Protein AF-A0A0P4US30-F1 (afdb_monomer_lite)

Foldseek 3Di:
DVVVVVVVVVVPDPPPDQKDWDDDPQWIWMWGDAAPPDIDIDTDGPPDDDPVNVVVVVVVRVVCVVVVPQDPVNVVVVVPPQFDFQQLLQVLVQLVLVVLCVPDPLVVLLVLLVVLQDPDPVSVQWHQDSNNGIDGHDDPVSRRDGDDPVVQVSSLSSLVSSQVVSCVVDPCSVVCCVPPRGDPVSCVRRHD

Structure (mmCIF, N/CA/C/O backbone):
data_AF-A0A0P4US30-F1
#
_entry.id   AF-A0A0P4US30-F1
#
loop_
_atom_site.group_PDB
_atom_site.id
_atom_site.type_symbol
_atom_site.label_atom_id
_atom_site.label_alt_id
_atom_site.label_comp_id
_atom_site.label_asym_id
_atom_site.label_entity_id
_atom_site.label_seq_id
_atom_site.pdbx_PDB_ins_code
_atom_site.Cartn_x
_atom_site.Cartn_y
_atom_site.Cartn_z
_atom_site.occupancy
_atom_site.B_iso_or_equiv
_atom_site.auth_seq_id
_atom_site.auth_comp_id
_atom_site.auth_asym_id
_atom_site.auth_atom_id
_atom_site.pdbx_PDB_model_num
ATOM 1 N N . MET A 1 1 ? -18.505 17.247 25.362 1.00 46.69 1 MET A N 1
ATOM 2 C CA . MET A 1 1 ? -19.986 17.208 25.324 1.00 46.69 1 MET A CA 1
ATOM 3 C C . MET A 1 1 ? -20.530 16.141 24.370 1.00 46.69 1 MET A C 1
ATOM 5 O O . MET A 1 1 ? -21.466 15.464 24.764 1.00 46.69 1 MET A O 1
ATOM 9 N N . LEU A 1 2 ? -19.948 15.916 23.179 1.00 49.16 2 LEU A N 1
ATOM 10 C CA . LEU A 1 2 ? -20.418 14.868 22.247 1.00 49.16 2 LEU A CA 1
ATOM 11 C C . LEU A 1 2 ? -20.328 13.434 22.814 1.00 49.16 2 LEU A C 1
ATOM 13 O O . LEU A 1 2 ? -21.225 12.625 22.613 1.00 49.16 2 LEU A O 1
ATOM 17 N N . THR A 1 3 ? -19.261 13.133 23.558 1.00 50.00 3 THR A N 1
ATOM 18 C CA . THR A 1 3 ? -18.989 11.802 24.125 1.00 50.00 3 THR A CA 1
ATOM 19 C C . THR A 1 3 ? -20.027 11.349 25.152 1.00 50.00 3 THR A C 1
ATOM 21 O O . THR A 1 3 ? -20.431 10.194 25.120 1.00 50.00 3 THR A O 1
ATOM 24 N N . GLN A 1 4 ? -20.515 12.246 26.017 1.00 55.38 4 GLN A N 1
ATOM 25 C CA . GLN A 1 4 ? -21.575 11.914 26.981 1.00 55.38 4 GLN A CA 1
ATOM 26 C C . GLN A 1 4 ? -22.922 11.654 26.296 1.00 55.38 4 GLN A C 1
ATOM 28 O O . GLN A 1 4 ? -23.604 10.704 26.660 1.00 55.38 4 GLN A O 1
ATOM 33 N N . GLY A 1 5 ? -23.274 12.440 25.273 1.00 56.53 5 GLY A N 1
ATOM 34 C CA . GLY A 1 5 ? -24.507 12.220 24.511 1.00 56.53 5 GLY A CA 1
ATOM 35 C C . GLY A 1 5 ? -24.501 10.886 23.761 1.00 56.53 5 GLY A C 1
ATOM 36 O O . GLY A 1 5 ? -25.492 10.167 23.773 1.00 56.53 5 GLY A O 1
ATOM 37 N N . ILE A 1 6 ? -23.363 10.513 23.169 1.00 58.75 6 ILE A N 1
ATOM 38 C CA . ILE A 1 6 ? -23.193 9.224 22.486 1.00 58.75 6 ILE A CA 1
ATOM 39 C C . ILE A 1 6 ? -23.266 8.051 23.470 1.00 58.75 6 ILE A C 1
ATOM 41 O O . ILE A 1 6 ? -23.936 7.066 23.175 1.00 58.75 6 ILE A O 1
ATOM 45 N N . LEU A 1 7 ? -22.612 8.149 24.632 1.00 58.81 7 LEU A N 1
ATOM 46 C CA . LEU A 1 7 ? -22.668 7.101 25.657 1.00 58.81 7 LEU A CA 1
ATOM 47 C C . LEU A 1 7 ? -24.096 6.895 26.173 1.00 58.81 7 LEU A C 1
ATOM 49 O O . LEU A 1 7 ? -24.546 5.761 26.276 1.00 58.81 7 LEU A O 1
ATOM 53 N N . GLN A 1 8 ? -24.840 7.980 26.387 1.00 61.31 8 GLN A N 1
ATOM 54 C CA . GLN A 1 8 ? -26.236 7.910 26.810 1.00 61.31 8 GLN A CA 1
ATOM 55 C C . GLN A 1 8 ? -27.141 7.294 25.730 1.00 61.31 8 GLN A C 1
ATOM 57 O O . GLN A 1 8 ? -28.055 6.533 26.043 1.00 61.31 8 GLN A O 1
ATOM 62 N N . VAL A 1 9 ? -26.875 7.570 24.446 1.00 62.59 9 VAL A N 1
ATOM 63 C CA . VAL A 1 9 ? -27.560 6.894 23.333 1.00 62.59 9 VAL A CA 1
ATOM 64 C C . VAL A 1 9 ? -27.231 5.405 23.339 1.00 62.59 9 VAL A C 1
ATOM 66 O O . VAL A 1 9 ? -28.151 4.605 23.279 1.00 62.59 9 VAL A O 1
ATOM 69 N N . VAL A 1 10 ? -25.958 5.028 23.489 1.00 61.38 10 VAL A N 1
ATOM 70 C CA . VAL A 1 10 ? -25.500 3.630 23.553 1.00 61.38 10 VAL A CA 1
ATOM 71 C C . VAL A 1 10 ? -26.148 2.854 24.707 1.00 61.38 10 VAL A C 1
ATOM 73 O O . VAL A 1 10 ? -26.594 1.725 24.504 1.00 61.38 10 VAL A O 1
ATOM 76 N N . GLU A 1 11 ? -26.248 3.462 25.890 1.00 63.25 11 GLU A N 1
ATOM 77 C CA . GLU A 1 11 ? -26.892 2.877 27.076 1.00 63.25 11 GLU A CA 1
ATOM 78 C C . GLU A 1 11 ? -28.408 2.702 26.915 1.00 63.25 11 GLU A C 1
ATOM 80 O O . GLU A 1 11 ? -29.004 1.850 27.572 1.00 63.25 11 GLU A O 1
ATOM 85 N N . THR A 1 12 ? -29.034 3.484 26.032 1.00 66.88 12 THR A N 1
ATOM 86 C CA . THR A 1 12 ? -30.485 3.465 25.799 1.00 66.88 12 THR A CA 1
ATOM 87 C C . THR A 1 12 ? -30.899 2.698 24.545 1.00 66.88 12 THR A C 1
ATOM 89 O O . THR A 1 12 ? -32.099 2.574 24.306 1.00 66.88 12 THR A O 1
ATOM 92 N N . ILE A 1 13 ? -29.957 2.143 23.764 1.00 65.06 13 ILE A N 1
ATOM 93 C CA . ILE A 1 13 ? -30.274 1.322 22.582 1.00 65.06 13 ILE A CA 1
ATOM 94 C C . ILE A 1 13 ? -30.958 0.029 23.036 1.00 65.06 13 ILE A C 1
ATOM 96 O O . ILE A 1 13 ? -30.293 -0.806 23.665 1.00 65.06 13 ILE A O 1
ATOM 100 N N . PRO A 1 14 ? -32.234 -0.196 22.670 1.00 65.19 14 PRO A N 1
ATOM 101 C CA . PRO A 1 14 ? -32.915 -1.444 22.985 1.00 65.19 14 PRO A CA 1
ATOM 102 C C . PRO A 1 14 ? -32.189 -2.631 22.344 1.00 65.19 14 PRO A C 1
ATOM 104 O O . PRO A 1 14 ? -31.630 -2.522 21.249 1.00 65.19 14 PRO A O 1
ATOM 107 N N . SER A 1 15 ? -32.175 -3.774 23.028 1.00 64.12 15 SER A N 1
ATOM 108 C CA . SER A 1 15 ? -31.429 -4.965 22.598 1.00 64.12 15 SER A CA 1
ATOM 109 C C . SER A 1 15 ? -31.858 -5.517 21.236 1.00 64.12 15 SER A C 1
ATOM 111 O O . SER A 1 15 ? -31.090 -6.251 20.623 1.00 64.12 15 SER A O 1
ATOM 113 N N . GLU A 1 16 ? -33.053 -5.164 20.761 1.00 64.44 16 GLU A N 1
ATOM 114 C CA . GLU A 1 16 ? -33.570 -5.543 19.444 1.00 64.44 16 GLU A CA 1
ATOM 115 C C . GLU A 1 16 ? -32.939 -4.802 18.248 1.00 64.44 16 GLU A C 1
ATOM 117 O O . GLU A 1 16 ? -33.146 -5.224 17.112 1.00 64.44 16 GLU A O 1
ATOM 122 N N . TYR A 1 17 ? -32.164 -3.728 18.456 1.00 63.84 17 TYR A N 1
ATOM 123 C CA . TYR A 1 17 ? -31.574 -2.961 17.350 1.00 63.84 17 TYR A CA 1
ATOM 124 C C . TYR A 1 17 ? -30.120 -3.358 17.069 1.00 63.84 17 TYR A C 1
ATOM 126 O O . TYR A 1 17 ? -29.214 -3.133 17.877 1.00 63.84 17 TYR A O 1
ATOM 134 N N . GLU A 1 18 ? -29.883 -3.882 15.864 1.00 65.25 18 GLU A N 1
ATOM 135 C CA . GLU A 1 18 ? -28.542 -4.194 15.345 1.00 65.25 18 GLU A CA 1
ATOM 136 C C . GLU A 1 18 ? -27.818 -2.966 14.780 1.00 65.25 18 GLU A C 1
ATOM 138 O O . GLU A 1 18 ? -26.591 -2.943 14.654 1.00 65.25 18 GLU A O 1
ATOM 143 N N . THR A 1 19 ? -28.559 -1.935 14.376 1.00 66.12 19 THR A N 1
ATOM 144 C CA . THR A 1 19 ? -28.003 -0.710 13.795 1.00 66.12 19 THR A CA 1
ATOM 145 C C . THR A 1 19 ? -28.864 0.486 14.181 1.00 66.12 19 THR A C 1
ATOM 147 O O . THR A 1 19 ? -30.088 0.424 14.090 1.00 66.12 19 THR A O 1
ATOM 150 N N . LEU A 1 20 ? -28.220 1.571 14.613 1.00 70.50 20 LEU A N 1
ATOM 151 C CA . LEU A 1 20 ? -28.860 2.845 14.920 1.00 70.50 20 LEU A CA 1
ATOM 152 C C . LEU A 1 20 ? -28.184 3.945 14.106 1.00 70.50 20 LEU A C 1
ATOM 154 O O . LEU A 1 20 ? -26.967 4.099 14.153 1.00 70.50 20 LEU A O 1
ATOM 158 N N . GLU A 1 21 ? -28.975 4.729 13.390 1.00 70.88 21 GLU A N 1
ATOM 159 C CA . GLU A 1 21 ? -28.489 5.831 12.572 1.00 70.88 21 GLU A CA 1
ATOM 160 C C . GLU A 1 21 ? -29.053 7.155 13.077 1.00 70.88 21 GLU A C 1
ATOM 162 O O . GLU A 1 21 ? -30.247 7.277 13.349 1.00 70.88 21 GLU A O 1
ATOM 167 N N . PHE A 1 22 ? -28.192 8.161 13.194 1.00 72.62 22 PHE A N 1
ATOM 168 C CA . PHE A 1 22 ? -28.588 9.507 13.578 1.00 72.62 22 PHE A CA 1
ATOM 169 C C . PHE A 1 22 ? -27.690 10.547 12.918 1.00 72.62 22 PHE A C 1
ATOM 171 O O . PHE A 1 22 ? -26.490 10.356 12.737 1.00 72.62 22 PHE A O 1
ATOM 178 N N . ARG A 1 23 ? -28.275 11.687 12.558 1.00 63.03 23 ARG A N 1
ATOM 179 C CA . ARG A 1 23 ? -27.572 12.777 11.880 1.00 63.03 23 ARG A CA 1
ATOM 180 C C . ARG A 1 23 ? -27.311 13.917 12.860 1.00 63.03 23 ARG A C 1
ATOM 182 O O . ARG A 1 23 ? -28.248 14.455 13.443 1.00 63.03 23 ARG A O 1
ATOM 189 N N . PHE A 1 24 ? -26.049 14.313 13.003 1.00 65.25 24 PHE A N 1
ATOM 190 C CA . PHE A 1 24 ? -25.641 15.515 13.727 1.00 65.25 24 PHE A CA 1
ATOM 191 C C . PHE A 1 24 ? -24.982 16.492 12.758 1.00 65.25 24 PHE A C 1
ATOM 193 O O . PHE A 1 24 ? -23.837 16.308 12.347 1.00 65.25 24 PHE A O 1
ATOM 200 N N . SER A 1 25 ? -25.689 17.578 12.432 1.00 68.94 25 SER A N 1
ATOM 201 C CA . SER A 1 25 ? -25.223 18.573 11.457 1.00 68.94 25 SER A CA 1
ATOM 202 C C . SER A 1 25 ? -24.893 17.905 10.107 1.00 68.94 25 SER A C 1
ATOM 204 O O . SER A 1 25 ? -25.747 17.205 9.565 1.00 68.94 25 SER A O 1
ATOM 206 N N . LYS A 1 26 ? -23.679 18.099 9.575 1.00 60.50 26 LYS A N 1
ATOM 207 C CA . LYS A 1 26 ? -23.177 17.480 8.334 1.00 60.50 26 LYS A CA 1
ATOM 208 C C . LYS A 1 26 ? -22.722 16.024 8.489 1.00 60.50 26 LYS A C 1
ATOM 210 O O . LYS A 1 26 ? -22.415 15.387 7.492 1.00 60.50 26 LYS A O 1
ATOM 215 N N . ASN A 1 27 ? -22.676 15.504 9.717 1.00 57.16 27 ASN A N 1
ATOM 216 C CA . ASN A 1 27 ? -22.175 14.163 9.980 1.00 57.16 27 ASN A CA 1
ATOM 217 C C . ASN A 1 27 ? -23.332 13.185 10.193 1.00 57.16 27 ASN A C 1
ATOM 219 O O . ASN A 1 27 ? -24.236 13.427 10.999 1.00 57.16 27 ASN A O 1
ATOM 223 N N . GLN A 1 28 ? -23.280 12.047 9.513 1.00 66.06 28 GLN A N 1
ATOM 224 C CA . GLN A 1 28 ? -24.176 10.920 9.739 1.00 66.06 28 GLN A CA 1
ATOM 225 C C . GLN A 1 28 ? -23.444 9.921 10.632 1.00 66.06 28 GLN A C 1
ATOM 227 O O . GLN A 1 28 ? -22.405 9.384 10.270 1.00 66.06 28 GLN A O 1
ATOM 232 N N . ILE A 1 29 ? -23.953 9.689 11.832 1.00 69.25 29 ILE A N 1
ATOM 233 C CA . ILE A 1 29 ? -23.371 8.739 12.771 1.00 69.25 29 ILE A CA 1
ATOM 234 C C . ILE A 1 29 ? -24.183 7.453 12.690 1.00 69.25 29 ILE A C 1
ATOM 236 O O . ILE A 1 29 ? -25.409 7.472 12.797 1.00 69.25 29 ILE A O 1
ATOM 240 N N . VAL A 1 30 ? -23.495 6.334 12.492 1.00 70.81 30 VAL A N 1
ATOM 241 C CA . VAL A 1 30 ? -24.105 5.007 12.510 1.00 70.81 30 VAL A CA 1
ATOM 242 C C . VAL A 1 30 ? -23.428 4.161 13.570 1.00 70.81 30 VAL A C 1
ATOM 244 O O . VAL A 1 30 ? -22.216 3.959 13.557 1.00 70.81 30 VAL A O 1
ATOM 247 N N . LEU A 1 31 ? -24.230 3.682 14.509 1.00 72.31 31 LEU A N 1
ATOM 248 C CA . LEU A 1 31 ? -23.846 2.690 15.495 1.00 72.31 31 LEU A CA 1
ATOM 249 C C . LEU A 1 31 ? -24.231 1.326 14.950 1.00 72.31 31 LEU A C 1
ATOM 251 O O . LEU A 1 31 ? -25.402 1.071 14.679 1.00 72.31 31 LEU A O 1
ATOM 255 N N . HIS A 1 32 ? -23.257 0.438 14.835 1.00 70.50 32 HIS A N 1
ATOM 256 C CA . HIS A 1 32 ? -23.508 -0.967 14.563 1.00 70.50 32 HIS A CA 1
ATOM 257 C C . HIS A 1 32 ? -23.211 -1.756 15.829 1.00 70.50 32 HIS A C 1
ATOM 259 O O . HIS A 1 32 ? -22.100 -1.701 16.364 1.00 70.50 32 HIS A O 1
ATOM 265 N N . ARG A 1 33 ? -24.210 -2.490 16.314 1.00 69.25 33 ARG A N 1
ATOM 266 C CA . ARG A 1 33 ? -24.019 -3.455 17.390 1.00 69.25 33 ARG A CA 1
ATOM 267 C C . ARG A 1 33 ? -23.458 -4.728 16.762 1.00 69.25 33 ARG A C 1
ATOM 269 O O . ARG A 1 33 ? -24.056 -5.296 15.854 1.00 69.25 33 ARG A O 1
ATOM 276 N N . PHE A 1 34 ? -22.287 -5.134 17.222 1.00 67.25 34 PHE A N 1
ATOM 277 C CA . PHE A 1 34 ? -21.693 -6.432 16.925 1.00 67.25 34 PHE A CA 1
ATOM 278 C C . PHE A 1 34 ? -22.017 -7.378 18.094 1.00 67.25 34 PHE A C 1
ATOM 280 O O . PHE A 1 34 ? -22.692 -6.975 19.045 1.00 67.25 34 PHE A O 1
ATOM 287 N N . ALA A 1 35 ? -21.601 -8.647 18.021 1.00 60.75 35 ALA A N 1
ATOM 288 C CA . ALA A 1 35 ? -21.886 -9.660 19.046 1.00 60.75 35 ALA A CA 1
ATOM 289 C C . ALA A 1 35 ? -21.702 -9.130 20.488 1.00 60.75 35 ALA A C 1
ATOM 291 O O . ALA A 1 35 ? -20.857 -8.268 20.706 1.00 60.75 35 ALA A O 1
ATOM 292 N N . LYS A 1 36 ? -22.503 -9.670 21.430 1.00 60.75 36 LYS A N 1
ATOM 293 C CA . LYS A 1 36 ? -22.903 -9.228 22.801 1.00 60.75 36 LYS A CA 1
ATOM 294 C C . LYS A 1 36 ? -22.161 -8.091 23.549 1.00 60.75 36 LYS A C 1
ATOM 296 O O . LYS A 1 36 ? -22.798 -7.491 24.408 1.00 60.75 36 LYS A O 1
ATOM 301 N N . ASN A 1 37 ? -20.914 -7.742 23.237 1.00 64.69 37 ASN A N 1
ATOM 302 C CA . ASN A 1 37 ? -20.096 -6.755 23.945 1.00 64.69 37 ASN A CA 1
ATOM 303 C C . ASN A 1 37 ? -19.5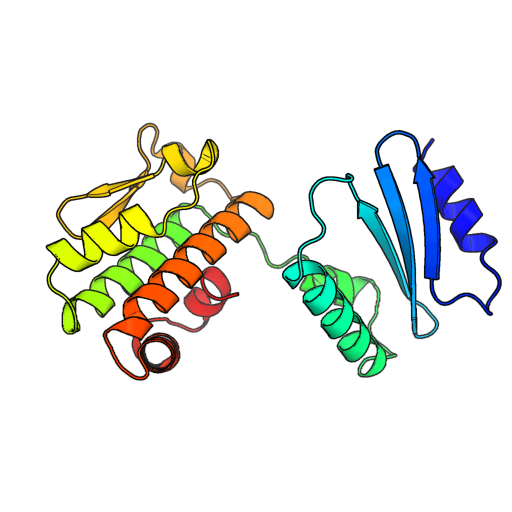09 -5.624 23.070 1.00 64.69 37 ASN A C 1
ATOM 305 O O . ASN A 1 37 ? -18.837 -4.752 23.616 1.00 64.69 37 ASN A O 1
ATOM 309 N N . PHE A 1 38 ? -19.733 -5.602 21.749 1.00 66.50 38 PHE A N 1
ATOM 310 C CA . PHE A 1 38 ? -19.127 -4.593 20.868 1.00 66.50 38 PHE A CA 1
ATOM 311 C C . PHE A 1 38 ? -20.158 -3.690 20.202 1.00 66.50 38 PHE A C 1
ATOM 313 O O . PHE A 1 38 ? -21.122 -4.146 19.592 1.00 66.50 38 PHE A O 1
ATOM 320 N N . ILE A 1 39 ? -19.915 -2.385 20.270 1.00 68.44 39 ILE A N 1
ATOM 321 C CA . ILE A 1 39 ? -20.627 -1.386 19.476 1.00 68.44 39 ILE A CA 1
ATOM 322 C C . ILE A 1 39 ? -19.566 -0.603 18.720 1.00 68.44 39 ILE A C 1
ATOM 324 O O . ILE A 1 39 ? -18.703 0.027 19.330 1.00 68.44 39 ILE A O 1
ATOM 328 N N . VAL A 1 40 ? -19.616 -0.660 17.391 1.00 70.00 40 VAL A N 1
ATOM 329 C CA . VAL A 1 40 ? -18.748 0.158 16.545 1.00 70.00 40 VAL A CA 1
ATOM 330 C C . VAL A 1 40 ? -19.510 1.415 16.189 1.00 70.00 40 VAL A C 1
ATOM 332 O O . VAL A 1 40 ? -20.622 1.369 15.656 1.00 70.00 40 VAL A O 1
ATOM 335 N N . LEU A 1 41 ? -18.884 2.541 16.498 1.00 70.31 41 LEU A N 1
ATOM 336 C CA . LEU A 1 41 ? -19.379 3.854 16.154 1.00 70.31 41 LEU A CA 1
ATOM 337 C C . LEU A 1 41 ? -18.678 4.341 14.897 1.00 70.31 41 LEU A C 1
ATOM 339 O O . LEU A 1 41 ? -17.456 4.448 14.854 1.00 70.31 41 LEU A O 1
ATOM 343 N N . ILE A 1 42 ? -19.478 4.670 13.894 1.00 68.38 42 ILE A N 1
ATOM 344 C CA . ILE A 1 42 ? -19.013 5.178 12.613 1.00 68.38 42 ILE A CA 1
ATOM 345 C C . ILE A 1 42 ? -19.500 6.609 12.485 1.00 68.38 42 ILE A C 1
ATOM 347 O O . ILE A 1 42 ? -20.704 6.846 12.427 1.00 68.38 42 ILE A O 1
ATOM 351 N N . ILE A 1 43 ? -18.575 7.564 12.430 1.00 65.38 43 ILE A N 1
ATOM 352 C CA . ILE A 1 43 ? -18.889 8.960 12.111 1.00 65.38 43 ILE A CA 1
ATOM 353 C C . ILE A 1 43 ? -18.605 9.154 10.628 1.00 65.38 43 ILE A C 1
ATOM 355 O O . ILE A 1 43 ? -17.461 9.041 10.197 1.00 65.38 43 ILE A O 1
ATOM 359 N N . LYS A 1 44 ? -19.654 9.419 9.856 1.00 69.69 44 LYS A N 1
ATOM 360 C CA . LYS A 1 44 ? -19.597 9.640 8.414 1.00 69.69 44 LYS A CA 1
ATOM 361 C C . LYS A 1 44 ? -19.711 11.135 8.134 1.00 69.69 44 LYS A C 1
ATOM 363 O O . LYS A 1 44 ? -20.525 11.808 8.763 1.00 69.69 44 LYS A O 1
ATOM 368 N N . ASP A 1 45 ? -18.948 11.619 7.168 1.00 62.34 45 ASP A N 1
ATOM 369 C CA . ASP A 1 45 ? -19.259 12.835 6.410 1.00 62.34 45 ASP A CA 1
ATOM 370 C C . ASP A 1 45 ? -19.923 12.365 5.098 1.00 62.34 45 ASP A C 1
ATOM 372 O O . ASP A 1 45 ? -19.538 11.312 4.579 1.00 62.34 45 ASP A O 1
ATOM 376 N N . ASP A 1 46 ? -20.914 13.091 4.568 1.00 55.22 46 ASP A N 1
ATOM 377 C CA . ASP A 1 46 ? -21.754 12.699 3.407 1.00 55.22 46 ASP A CA 1
ATOM 378 C C . ASP A 1 46 ? -20.941 12.381 2.123 1.00 55.22 46 ASP A C 1
ATOM 380 O O . ASP A 1 46 ? -21.487 11.926 1.120 1.00 55.22 46 ASP A O 1
ATOM 384 N N . SER A 1 47 ? -19.625 12.609 2.128 1.00 51.34 47 SER A N 1
ATOM 385 C CA . SER A 1 47 ? -18.741 12.548 0.962 1.00 51.34 47 SER A CA 1
ATOM 386 C C . SER A 1 47 ? -17.958 11.242 0.755 1.00 51.34 47 SER A C 1
ATOM 388 O O . SER A 1 47 ? -17.285 11.129 -0.271 1.00 51.34 47 SER A O 1
ATOM 390 N N . ARG A 1 48 ? -17.983 10.258 1.674 1.00 53.34 48 ARG A N 1
ATOM 391 C CA . ARG A 1 48 ? -17.082 9.079 1.587 1.00 53.34 48 ARG A CA 1
ATOM 392 C C . ARG A 1 48 ? -17.675 7.750 2.075 1.00 53.34 48 ARG A C 1
ATOM 394 O O . ARG A 1 48 ? -17.146 7.134 2.996 1.00 53.34 48 ARG A O 1
ATOM 401 N N . ILE A 1 49 ? -18.739 7.275 1.431 1.00 54.50 49 ILE A N 1
ATOM 402 C CA . ILE A 1 49 ? -19.122 5.855 1.491 1.00 54.50 49 ILE A CA 1
ATOM 403 C C . ILE A 1 49 ? -18.835 5.260 0.115 1.00 54.50 49 ILE A C 1
ATOM 405 O O . ILE A 1 49 ? -19.591 5.490 -0.827 1.00 54.50 49 ILE A O 1
ATOM 409 N N . ASP A 1 50 ? -17.723 4.545 -0.008 1.00 58.56 50 ASP A N 1
ATOM 410 C CA . ASP A 1 50 ? -17.418 3.737 -1.184 1.00 58.56 50 ASP A CA 1
ATOM 411 C C . ASP A 1 50 ? -17.736 2.254 -0.913 1.00 58.56 50 ASP A C 1
ATOM 413 O O . ASP A 1 50 ? -17.994 1.844 0.223 1.00 58.56 50 ASP A O 1
ATOM 417 N N . GLU A 1 51 ? -17.761 1.437 -1.967 1.00 56.50 51 GLU A N 1
ATOM 418 C CA . GLU A 1 51 ? -17.993 -0.013 -1.851 1.00 56.50 51 GLU A CA 1
ATOM 419 C C . GLU A 1 51 ? -16.941 -0.679 -0.943 1.00 56.50 51 GLU A C 1
ATOM 421 O O . GLU A 1 51 ? -17.265 -1.575 -0.164 1.00 56.50 51 GLU A O 1
ATOM 426 N N . THR A 1 52 ? -15.709 -0.158 -0.949 1.00 58.53 52 THR A N 1
ATOM 427 C CA . THR A 1 52 ? -14.596 -0.603 -0.101 1.00 58.53 52 THR A CA 1
ATOM 428 C C . THR A 1 52 ? -14.936 -0.541 1.387 1.00 58.53 52 THR A C 1
ATOM 430 O O . THR A 1 52 ? -14.636 -1.468 2.141 1.00 58.53 52 THR A O 1
ATOM 433 N N . PHE A 1 53 ? -15.576 0.543 1.828 1.00 64.38 53 PHE A N 1
ATOM 434 C CA . PHE A 1 53 ? -15.966 0.733 3.218 1.00 64.38 53 PHE A CA 1
ATOM 435 C C . PHE A 1 53 ? -17.039 -0.265 3.668 1.00 64.38 53 PHE A C 1
ATOM 437 O O . PHE A 1 53 ? -16.967 -0.815 4.771 1.00 64.38 53 PHE A O 1
ATOM 444 N N . VAL A 1 54 ? -18.031 -0.519 2.811 1.00 66.38 54 VAL A N 1
ATOM 445 C CA . VAL A 1 54 ? -19.107 -1.479 3.095 1.00 66.38 54 VAL A CA 1
ATOM 446 C C . VAL A 1 54 ? -18.537 -2.893 3.211 1.00 66.38 54 VAL A C 1
ATOM 448 O O . VAL A 1 54 ? -18.844 -3.598 4.176 1.00 66.38 54 VAL A O 1
ATOM 451 N N . ASP A 1 55 ? -17.643 -3.273 2.298 1.00 64.25 55 ASP A N 1
ATOM 452 C CA . ASP A 1 55 ? -16.952 -4.563 2.331 1.00 64.25 55 ASP A CA 1
ATOM 453 C C . ASP A 1 55 ? -16.084 -4.717 3.587 1.00 64.25 55 ASP A C 1
ATOM 455 O O . ASP A 1 55 ? -16.096 -5.767 4.238 1.00 64.25 55 ASP A O 1
ATOM 459 N N . ALA A 1 56 ? -15.356 -3.667 3.975 1.00 66.94 56 ALA A N 1
ATOM 460 C CA . ALA A 1 56 ? -14.541 -3.670 5.186 1.00 66.94 56 ALA A CA 1
ATOM 461 C C . ALA A 1 56 ? -15.395 -3.873 6.450 1.00 66.94 56 ALA A C 1
ATOM 463 O O . ALA A 1 56 ? -15.040 -4.678 7.315 1.00 66.94 56 ALA A O 1
ATOM 464 N N . LEU A 1 57 ? -16.555 -3.214 6.539 1.00 70.31 57 LEU A N 1
ATOM 465 C CA . LEU A 1 57 ? -17.489 -3.406 7.650 1.00 70.31 57 LEU A CA 1
ATOM 466 C C . LEU A 1 57 ? -18.082 -4.811 7.698 1.00 70.31 57 LEU A C 1
ATOM 468 O O . LEU A 1 57 ? -18.217 -5.379 8.783 1.00 70.31 57 LEU A O 1
ATOM 472 N N . GLN A 1 58 ? -18.427 -5.384 6.546 1.00 70.38 58 GLN A N 1
ATOM 473 C CA . GLN A 1 58 ? -18.931 -6.755 6.486 1.00 70.38 58 GLN A CA 1
ATOM 474 C C . GLN A 1 58 ? -17.870 -7.761 6.938 1.00 70.38 58 GLN A C 1
ATOM 476 O O . GLN A 1 58 ? -18.175 -8.661 7.721 1.00 70.38 58 GLN A O 1
ATOM 481 N N . ARG A 1 59 ? -16.610 -7.577 6.524 1.00 70.69 59 ARG A N 1
ATOM 482 C CA . ARG A 1 59 ? -15.485 -8.405 6.988 1.00 70.69 59 ARG A CA 1
ATOM 483 C C . ARG A 1 59 ? -15.278 -8.281 8.492 1.00 70.69 59 ARG A C 1
ATOM 485 O O . ARG A 1 59 ? -15.118 -9.295 9.167 1.00 70.69 59 ARG A O 1
ATOM 492 N N . LEU A 1 60 ? -15.347 -7.061 9.028 1.00 74.31 60 LEU A N 1
ATOM 493 C CA . LEU A 1 60 ? -15.260 -6.820 10.468 1.00 74.31 60 LEU A CA 1
ATOM 494 C C . LEU A 1 60 ? -16.400 -7.521 11.226 1.00 74.31 60 LEU A C 1
ATOM 496 O O . LEU A 1 60 ? -16.186 -8.084 12.302 1.00 74.31 60 LEU A O 1
ATOM 500 N N . ARG A 1 61 ? -17.608 -7.539 10.648 1.00 72.56 61 ARG A N 1
ATOM 501 C CA . ARG A 1 61 ? -18.777 -8.216 11.228 1.00 72.56 61 ARG A CA 1
ATOM 502 C C . ARG A 1 61 ? -18.600 -9.720 11.261 1.00 72.56 61 ARG A C 1
ATOM 504 O O . ARG A 1 61 ? -18.693 -10.309 12.332 1.00 72.56 61 ARG A O 1
ATOM 511 N N . ALA A 1 62 ? -18.233 -10.315 10.135 1.00 73.06 62 ALA A N 1
ATOM 512 C CA . ALA A 1 62 ? -17.961 -11.743 10.069 1.00 73.06 62 ALA A CA 1
ATOM 513 C C . ALA A 1 62 ? -16.831 -12.157 11.030 1.00 73.06 62 ALA A C 1
ATOM 515 O O . ALA A 1 62 ? -16.925 -13.179 11.708 1.00 73.06 62 ALA A O 1
ATOM 516 N N . TRP A 1 63 ? -15.772 -11.350 11.134 1.00 73.12 63 TRP A N 1
ATOM 517 C CA . TRP A 1 63 ? -14.643 -11.648 12.012 1.00 73.12 63 TRP A CA 1
ATOM 518 C C . TRP A 1 63 ? -15.009 -11.572 13.501 1.00 73.12 63 TRP A C 1
ATOM 520 O O . TRP A 1 63 ? -14.618 -12.447 14.272 1.00 73.12 63 TRP A O 1
ATOM 530 N N . THR A 1 64 ? -15.786 -10.569 13.919 1.00 71.88 64 THR A N 1
ATOM 531 C CA . THR A 1 64 ? -16.241 -10.452 15.320 1.00 71.88 64 THR A CA 1
ATOM 532 C C . THR A 1 64 ? -17.242 -11.544 15.702 1.00 71.88 64 THR A C 1
ATOM 534 O O . THR A 1 64 ? -17.210 -12.021 16.834 1.00 71.88 64 THR A O 1
ATOM 537 N N . GLU A 1 65 ? -18.084 -12.002 14.771 1.00 74.00 65 GLU A N 1
ATOM 538 C CA . GLU A 1 65 ? -18.965 -13.161 14.980 1.00 74.00 65 GLU A CA 1
ATOM 539 C C . GLU A 1 65 ? -18.175 -14.463 15.179 1.00 74.00 65 GLU A C 1
ATOM 541 O O . GLU A 1 65 ? -18.533 -15.284 16.022 1.00 74.00 65 GLU A O 1
ATOM 546 N N . GLN A 1 66 ? -17.072 -14.634 14.446 1.00 74.69 66 GLN A N 1
ATOM 547 C CA . GLN A 1 66 ? -16.178 -15.789 14.581 1.00 74.69 66 GLN A CA 1
ATOM 548 C C . GLN A 1 66 ? -15.303 -15.733 15.843 1.00 74.69 66 GLN A C 1
ATOM 550 O O . GLN A 1 66 ? -14.812 -16.768 16.290 1.00 74.69 66 GLN A O 1
ATOM 555 N N . ASN A 1 67 ? -15.129 -14.549 16.441 1.00 70.31 67 ASN A N 1
ATOM 556 C CA . ASN A 1 67 ? -14.282 -14.323 17.615 1.00 70.31 67 ASN A CA 1
ATOM 557 C C . ASN A 1 67 ? -15.076 -13.686 18.774 1.00 70.31 67 ASN A C 1
ATOM 559 O O . ASN A 1 67 ? -14.753 -12.580 19.211 1.00 70.31 67 ASN A O 1
ATOM 563 N N . PRO A 1 68 ? -16.094 -14.370 19.332 1.00 67.38 68 PRO A N 1
ATOM 564 C CA . PRO A 1 68 ? -16.999 -13.788 20.330 1.00 67.38 68 PRO A CA 1
ATOM 565 C C . PRO A 1 68 ? -16.327 -13.451 21.672 1.00 67.38 68 PRO A C 1
ATOM 567 O O . PRO A 1 68 ? -16.916 -12.751 22.494 1.00 67.38 68 PRO A O 1
ATOM 570 N N . THR A 1 69 ? -15.116 -13.958 21.915 1.00 72.38 69 THR A N 1
ATOM 571 C CA . THR A 1 69 ? -14.328 -13.722 23.134 1.00 72.38 69 THR A CA 1
ATOM 572 C C . THR A 1 69 ? -13.242 -12.661 22.966 1.00 72.38 69 THR A C 1
ATOM 574 O O . THR A 1 69 ? -12.471 -12.458 23.902 1.00 72.38 69 THR A O 1
ATOM 577 N N . ILE A 1 70 ? -13.139 -12.018 21.795 1.00 69.06 70 ILE A N 1
ATOM 578 C CA . ILE A 1 70 ? -12.166 -10.945 21.568 1.00 69.06 70 ILE A CA 1
ATOM 579 C C . ILE A 1 70 ? -12.382 -9.837 22.612 1.00 69.06 70 ILE A C 1
ATOM 581 O O . ILE A 1 70 ? -13.514 -9.416 22.846 1.00 69.06 70 ILE A O 1
ATOM 585 N N . THR A 1 71 ? -11.327 -9.384 23.292 1.00 68.94 71 THR A N 1
ATOM 586 C CA . THR A 1 71 ? -11.427 -8.255 24.234 1.00 68.94 71 THR A CA 1
ATOM 587 C C . THR A 1 71 ? -11.283 -6.923 23.503 1.00 68.94 71 THR A C 1
ATOM 589 O O . THR A 1 71 ? -10.743 -6.862 22.398 1.00 68.94 71 THR A O 1
ATOM 592 N N . ILE A 1 72 ? -11.739 -5.825 24.117 1.00 65.06 72 ILE A N 1
ATOM 593 C CA . ILE A 1 72 ? -11.524 -4.473 23.570 1.00 65.06 72 ILE A CA 1
ATOM 594 C C . ILE A 1 72 ? -10.025 -4.199 23.389 1.00 65.06 72 ILE A C 1
ATOM 596 O O . ILE A 1 72 ? -9.640 -3.601 22.394 1.00 65.06 72 ILE A O 1
ATOM 600 N N . GLU A 1 73 ? -9.175 -4.686 24.293 1.00 62.47 73 GLU A N 1
ATOM 601 C CA . GLU A 1 73 ? -7.717 -4.527 24.211 1.00 62.47 73 GLU A CA 1
ATOM 602 C C . GLU A 1 73 ? -7.129 -5.295 23.024 1.00 62.47 73 GLU A C 1
ATOM 604 O O . GLU A 1 73 ? -6.299 -4.761 22.297 1.00 62.47 73 GLU A O 1
ATOM 609 N N . GLN A 1 74 ? -7.585 -6.527 22.784 1.00 61.91 74 GLN A N 1
ATOM 610 C CA . GLN A 1 74 ? -7.180 -7.312 21.616 1.00 61.91 74 GLN A CA 1
ATOM 611 C C . GLN A 1 74 ? -7.671 -6.672 20.316 1.00 61.91 74 GLN A C 1
ATOM 613 O O . GLN A 1 74 ? -6.943 -6.639 19.329 1.00 61.91 74 GLN A O 1
ATOM 618 N N . PHE A 1 75 ? -8.883 -6.118 20.323 1.00 63.47 75 PHE A N 1
ATOM 619 C CA . PHE A 1 75 ? -9.430 -5.382 19.190 1.00 63.47 75 PHE A CA 1
ATOM 620 C C . PHE A 1 75 ? -8.638 -4.100 18.902 1.00 63.47 75 PHE A C 1
ATOM 622 O O . PHE A 1 75 ? -8.289 -3.822 17.759 1.00 63.47 75 PHE A O 1
ATOM 629 N N . GLN A 1 76 ? -8.299 -3.339 19.943 1.00 60.25 76 GLN A N 1
ATOM 630 C CA . GLN A 1 76 ? -7.449 -2.155 19.836 1.00 60.25 76 GLN A CA 1
ATOM 631 C C . GLN A 1 76 ? -6.041 -2.520 19.366 1.00 60.25 76 GLN A C 1
ATOM 633 O O . GLN A 1 76 ? -5.509 -1.820 18.513 1.00 60.25 76 GLN A O 1
ATOM 638 N N . ALA A 1 77 ? -5.478 -3.641 19.828 1.00 56.34 77 ALA A N 1
ATOM 639 C CA . ALA A 1 77 ? -4.165 -4.121 19.404 1.00 56.34 77 ALA A CA 1
ATOM 640 C C . ALA A 1 77 ? -4.079 -4.356 17.885 1.00 56.34 77 ALA A C 1
ATOM 642 O O . ALA A 1 77 ? -3.048 -4.063 17.281 1.00 56.34 77 ALA A O 1
ATOM 643 N N . LEU A 1 78 ? -5.167 -4.823 17.257 1.00 56.41 78 LEU A N 1
ATOM 644 C CA . LEU A 1 78 ? -5.260 -4.970 15.798 1.00 56.41 78 LEU A CA 1
ATOM 645 C C . LEU A 1 78 ? -5.233 -3.619 15.069 1.00 56.41 78 LEU A C 1
ATOM 647 O O . LEU A 1 78 ? -4.733 -3.537 13.952 1.00 56.41 78 LEU A O 1
ATOM 651 N N . ALA A 1 79 ? -5.746 -2.563 15.702 1.00 55.84 79 ALA A N 1
ATOM 652 C CA . ALA A 1 79 ? -5.761 -1.203 15.167 1.00 55.84 79 ALA A CA 1
ATOM 653 C C . ALA A 1 79 ? -4.494 -0.391 15.507 1.00 55.84 79 ALA A C 1
ATOM 655 O O . ALA A 1 79 ? -4.289 0.679 14.939 1.00 55.84 79 ALA A O 1
ATOM 656 N N . THR A 1 80 ? -3.646 -0.871 16.425 1.00 52.38 80 THR A N 1
ATOM 657 C CA . THR A 1 80 ? -2.450 -0.162 16.918 1.00 52.38 80 THR A CA 1
ATOM 658 C C . THR A 1 80 ? -1.131 -0.760 16.433 1.00 52.38 80 THR A C 1
ATOM 660 O O . THR A 1 80 ? -0.111 -0.594 17.105 1.00 52.38 80 THR A O 1
ATOM 663 N N . ALA A 1 81 ? -1.105 -1.453 15.289 1.00 59.72 81 ALA A N 1
ATOM 664 C CA . ALA A 1 81 ? 0.175 -1.737 14.642 1.00 59.72 81 ALA A CA 1
ATOM 665 C C . ALA A 1 81 ? 0.939 -0.404 14.494 1.00 59.72 81 ALA A C 1
ATOM 667 O O . ALA A 1 81 ? 0.346 0.577 14.032 1.00 59.72 81 ALA A O 1
ATOM 668 N N . PRO A 1 82 ? 2.198 -0.313 14.964 1.00 68.88 82 PRO A N 1
ATOM 669 C CA . PRO A 1 82 ? 2.925 0.944 14.945 1.00 68.88 82 PRO A CA 1
ATOM 670 C C . PRO A 1 82 ? 3.005 1.429 13.503 1.00 68.88 82 PRO A C 1
ATOM 672 O O . PRO A 1 82 ? 3.482 0.709 12.625 1.00 68.88 82 PRO A O 1
ATOM 675 N N . LEU A 1 83 ? 2.493 2.637 13.270 1.00 82.19 83 LEU A N 1
ATOM 676 C CA . LEU A 1 83 ? 2.513 3.231 11.945 1.00 82.19 83 LEU A CA 1
ATOM 677 C C . LEU A 1 83 ? 3.971 3.340 11.474 1.00 82.19 83 LEU A C 1
ATOM 679 O O . LEU A 1 83 ? 4.857 3.692 12.267 1.00 82.19 83 LEU A O 1
ATOM 683 N N . PRO A 1 84 ? 4.246 3.003 10.208 1.00 87.88 84 PRO A N 1
ATOM 684 C CA . PRO A 1 84 ? 5.611 2.938 9.728 1.00 87.88 84 PRO A CA 1
ATOM 685 C C . PRO A 1 84 ? 6.221 4.323 9.565 1.00 87.88 84 PRO A C 1
ATOM 687 O O . PRO A 1 84 ? 5.522 5.334 9.445 1.00 87.88 84 PRO A O 1
ATOM 690 N N . LYS A 1 85 ? 7.552 4.377 9.521 1.00 92.94 85 LYS A N 1
ATOM 691 C CA . LYS A 1 85 ? 8.225 5.586 9.058 1.00 92.94 85 LYS A CA 1
ATOM 692 C C . LYS A 1 85 ? 8.042 5.727 7.557 1.00 92.94 85 LYS A C 1
ATOM 694 O O . LYS A 1 85 ? 7.996 4.736 6.824 1.00 92.94 85 LYS A O 1
ATOM 699 N N . LEU A 1 86 ? 8.012 6.968 7.083 1.00 92.75 86 LEU A N 1
ATOM 700 C CA . LEU A 1 86 ? 7.908 7.243 5.654 1.00 92.75 86 LEU A CA 1
ATOM 701 C C . LEU A 1 86 ? 9.061 6.607 4.857 1.00 92.75 86 LEU A C 1
ATOM 703 O O . LEU A 1 86 ? 8.856 6.106 3.751 1.00 92.75 86 LEU A O 1
ATOM 707 N N . LYS A 1 87 ? 10.264 6.575 5.436 1.00 94.19 87 LYS A N 1
ATOM 708 C CA . LYS A 1 87 ? 11.430 5.897 4.864 1.00 94.19 87 LYS A CA 1
ATOM 709 C C . LYS A 1 87 ? 11.161 4.428 4.544 1.00 94.19 87 LYS A C 1
ATOM 711 O O . LYS A 1 87 ? 11.436 4.005 3.424 1.00 94.19 87 LYS A O 1
ATOM 716 N N . ASP A 1 88 ? 10.593 3.684 5.491 1.00 92.94 88 ASP A N 1
ATOM 717 C CA . ASP A 1 88 ? 10.369 2.241 5.350 1.00 92.94 88 ASP A CA 1
ATOM 718 C C . ASP A 1 88 ? 9.379 1.950 4.211 1.00 92.94 88 ASP A C 1
ATOM 720 O O . ASP A 1 88 ? 9.572 1.017 3.430 1.00 92.94 88 ASP A O 1
ATOM 724 N N . LEU A 1 89 ? 8.356 2.799 4.062 1.00 93.69 89 LEU A N 1
ATOM 725 C CA . LEU A 1 89 ? 7.389 2.725 2.964 1.00 93.69 89 LEU A CA 1
ATOM 726 C C . LEU A 1 89 ? 8.046 2.968 1.600 1.00 93.69 89 LEU A C 1
ATOM 728 O O . LEU A 1 89 ? 7.861 2.181 0.669 1.00 93.69 89 LEU A O 1
ATOM 732 N N . ILE A 1 90 ? 8.838 4.038 1.477 1.00 95.12 90 ILE A N 1
ATOM 733 C CA . ILE A 1 90 ? 9.533 4.380 0.228 1.00 95.12 90 ILE A CA 1
ATOM 734 C C . ILE A 1 90 ? 10.548 3.297 -0.143 1.00 95.12 90 ILE A C 1
ATOM 736 O O . ILE A 1 90 ? 10.615 2.895 -1.305 1.00 95.12 90 ILE A O 1
ATOM 740 N N . GLU A 1 91 ? 11.330 2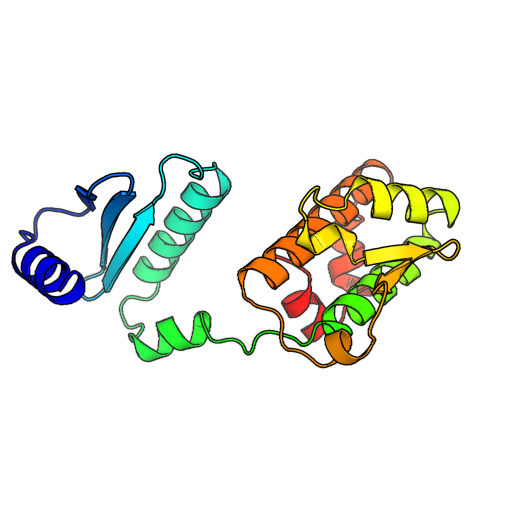.807 0.819 1.00 94.88 91 GLU A N 1
ATOM 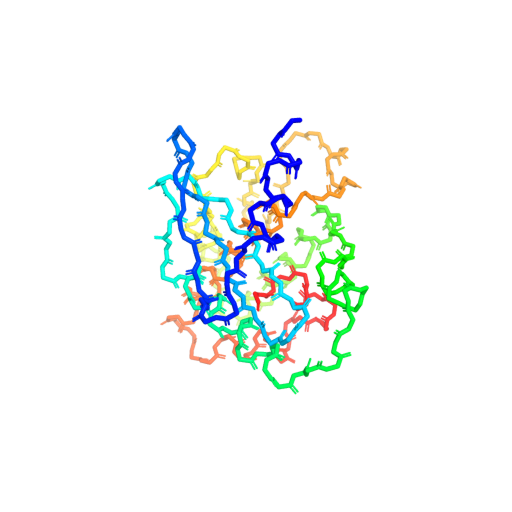741 C CA . GLU A 1 91 ? 12.314 1.749 0.588 1.00 94.88 91 GLU A CA 1
ATOM 742 C C . GLU A 1 91 ? 11.642 0.452 0.140 1.00 94.88 91 GLU A C 1
ATOM 744 O O . GLU A 1 91 ? 12.056 -0.131 -0.864 1.00 94.88 91 GLU A O 1
ATOM 749 N N . ALA A 1 92 ? 10.569 0.031 0.813 1.00 94.56 92 ALA A N 1
ATOM 750 C CA . ALA A 1 92 ? 9.833 -1.165 0.430 1.00 94.56 92 ALA A CA 1
ATOM 751 C C . ALA A 1 92 ? 9.218 -1.027 -0.977 1.00 94.56 92 ALA A C 1
ATOM 753 O O . ALA A 1 92 ? 9.315 -1.951 -1.789 1.00 94.56 92 ALA A O 1
ATOM 754 N N . PHE A 1 93 ? 8.635 0.128 -1.319 1.00 96.12 93 PHE A N 1
ATOM 755 C CA . PHE A 1 93 ? 8.062 0.339 -2.653 1.00 96.12 93 PHE A CA 1
ATOM 756 C C . PHE A 1 93 ? 9.150 0.423 -3.735 1.00 96.12 93 PHE A C 1
ATOM 758 O O . PHE A 1 93 ? 8.989 -0.092 -4.841 1.00 96.12 93 PHE A O 1
ATOM 765 N N . ASN A 1 94 ? 10.312 0.991 -3.418 1.00 96.38 94 ASN A N 1
ATOM 766 C CA . ASN A 1 94 ? 11.449 0.984 -4.333 1.00 96.38 94 ASN A CA 1
ATOM 767 C C . ASN A 1 94 ? 11.998 -0.424 -4.574 1.00 96.38 94 ASN A C 1
ATOM 769 O O . ASN A 1 94 ? 12.388 -0.719 -5.701 1.00 96.38 94 ASN A O 1
ATOM 773 N N . GLN A 1 95 ? 11.979 -1.309 -3.575 1.00 94.69 95 GLN A N 1
ATOM 774 C CA . GLN A 1 95 ? 12.334 -2.718 -3.769 1.00 94.69 95 GLN A CA 1
ATOM 775 C C . GLN A 1 95 ? 11.326 -3.442 -4.665 1.00 94.69 95 GLN A C 1
ATOM 777 O O . GLN A 1 95 ? 11.728 -4.161 -5.579 1.00 94.69 95 GLN A O 1
ATOM 782 N N . LEU A 1 96 ? 10.026 -3.182 -4.487 1.00 94.69 96 LEU A N 1
ATOM 783 C CA . LEU A 1 96 ? 8.994 -3.664 -5.406 1.00 94.69 96 LEU A CA 1
ATOM 784 C C . LEU A 1 96 ? 9.235 -3.166 -6.840 1.00 94.69 96 LEU A C 1
ATOM 786 O O . LEU A 1 96 ? 9.182 -3.947 -7.791 1.00 94.69 96 LEU A O 1
ATOM 790 N N . SER A 1 97 ? 9.523 -1.875 -7.011 1.00 94.62 97 SER A N 1
ATOM 791 C CA . SER A 1 97 ? 9.844 -1.295 -8.318 1.00 94.62 97 SER A CA 1
ATOM 792 C C . SER A 1 97 ? 11.082 -1.947 -8.941 1.00 94.62 97 SER A C 1
ATOM 794 O O . SER A 1 97 ? 11.064 -2.306 -10.119 1.00 94.62 97 SER A O 1
ATOM 796 N N . GLU A 1 98 ? 12.129 -2.185 -8.146 1.00 95.25 98 GLU A N 1
ATOM 797 C CA . GLU A 1 98 ? 13.345 -2.864 -8.594 1.00 95.25 98 GLU A CA 1
ATOM 798 C C . GLU A 1 98 ? 13.053 -4.292 -9.060 1.00 95.25 98 GLU A C 1
ATOM 800 O O . GLU A 1 98 ? 13.448 -4.671 -10.159 1.00 95.25 98 GLU A O 1
ATOM 805 N N . PHE A 1 99 ? 12.273 -5.058 -8.293 1.00 94.81 99 PHE A N 1
ATOM 806 C CA . PHE A 1 99 ? 11.806 -6.381 -8.708 1.00 94.81 99 PHE A CA 1
ATOM 807 C C . PHE A 1 99 ? 11.013 -6.326 -10.021 1.00 94.81 99 PHE A C 1
ATOM 809 O O . PHE A 1 99 ? 11.173 -7.188 -10.889 1.00 94.81 99 PHE A O 1
ATOM 816 N N . THR A 1 100 ? 10.192 -5.286 -10.201 1.00 94.62 100 THR A N 1
ATOM 817 C CA . THR A 1 100 ? 9.366 -5.104 -11.404 1.00 94.62 100 THR A CA 1
ATOM 818 C C . THR A 1 100 ? 10.216 -4.959 -12.677 1.00 94.62 100 THR A C 1
ATOM 820 O O . THR A 1 100 ? 9.765 -5.330 -13.765 1.00 94.62 100 THR A O 1
ATOM 823 N N . LYS A 1 101 ? 11.466 -4.476 -12.570 1.00 94.12 101 LYS A N 1
ATOM 824 C CA . LYS A 1 101 ? 12.398 -4.314 -13.709 1.00 94.12 101 LYS A CA 1
ATOM 825 C C . LYS A 1 101 ? 12.748 -5.621 -14.405 1.00 94.12 101 LYS A C 1
ATOM 827 O O . LYS A 1 101 ? 13.113 -5.595 -15.576 1.00 94.12 101 LYS A O 1
ATOM 832 N N . ASN A 1 102 ? 12.575 -6.755 -13.730 1.00 93.81 102 ASN A N 1
ATOM 833 C CA . ASN A 1 102 ? 12.755 -8.071 -14.341 1.00 93.81 102 ASN A CA 1
ATOM 834 C C . ASN A 1 102 ? 11.707 -8.375 -15.429 1.00 93.81 102 ASN A C 1
ATOM 836 O O . ASN A 1 102 ? 11.915 -9.274 -16.239 1.00 93.81 102 ASN A O 1
ATOM 840 N N . TYR A 1 103 ? 10.599 -7.628 -15.464 1.00 93.56 103 TYR A N 1
ATOM 841 C CA . TYR A 1 103 ? 9.483 -7.853 -16.387 1.00 93.56 103 TYR A CA 1
ATOM 842 C C . TYR A 1 103 ? 9.228 -6.671 -17.325 1.00 93.56 103 TYR A C 1
ATOM 844 O O . TYR A 1 103 ? 8.701 -6.848 -18.423 1.00 93.56 103 TYR A O 1
ATOM 852 N N . PHE A 1 104 ? 9.597 -5.459 -16.908 1.00 93.50 104 PHE A N 1
ATOM 853 C CA . PHE A 1 104 ? 9.320 -4.233 -17.646 1.00 93.50 104 PHE A CA 1
ATOM 854 C C . PHE 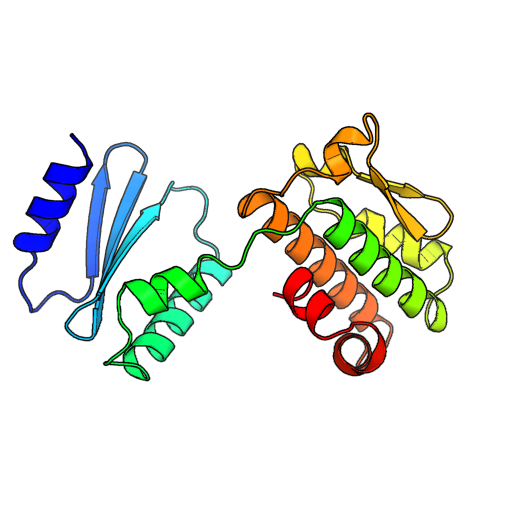A 1 104 ? 10.571 -3.374 -17.799 1.00 93.50 104 PHE A C 1
ATOM 856 O O . PHE A 1 104 ? 11.380 -3.238 -16.885 1.00 93.50 104 PHE A O 1
ATOM 863 N N . GLY A 1 105 ? 10.685 -2.695 -18.942 1.00 93.81 105 GLY A N 1
ATOM 864 C CA . GLY A 1 105 ? 11.684 -1.644 -19.111 1.00 93.81 105 GLY A CA 1
ATOM 865 C C . GLY A 1 105 ? 11.430 -0.464 -18.164 1.00 93.81 105 GLY A C 1
ATOM 866 O O . GLY A 1 105 ? 10.283 -0.114 -17.879 1.00 93.81 105 GLY A O 1
ATOM 867 N N . VAL A 1 106 ? 12.504 0.205 -17.734 1.00 93.81 106 VAL A N 1
ATOM 868 C CA . VAL A 1 106 ? 12.454 1.319 -16.764 1.00 93.81 106 VAL A CA 1
ATOM 869 C C . VAL A 1 106 ? 11.481 2.428 -17.183 1.00 93.81 106 VAL A C 1
ATOM 871 O O . VAL A 1 106 ? 10.767 2.963 -16.343 1.00 93.81 106 VAL A O 1
ATOM 874 N N . ALA A 1 107 ? 11.375 2.731 -18.480 1.00 94.69 107 ALA A N 1
ATOM 875 C CA . ALA A 1 107 ? 10.425 3.727 -18.980 1.00 94.69 107 ALA A CA 1
ATOM 876 C C . ALA A 1 107 ? 8.956 3.368 -18.673 1.00 94.69 107 ALA A C 1
ATOM 878 O O . ALA A 1 107 ? 8.173 4.244 -18.304 1.00 94.69 107 ALA A O 1
ATOM 879 N N . VAL A 1 108 ? 8.590 2.084 -18.784 1.00 94.62 108 VAL A N 1
ATOM 880 C CA . VAL A 1 108 ? 7.238 1.595 -18.470 1.00 94.62 108 VAL A CA 1
ATOM 881 C C . VAL A 1 108 ? 6.991 1.672 -16.969 1.00 94.62 108 VAL A C 1
ATOM 883 O O . VAL A 1 108 ? 5.957 2.191 -16.560 1.00 94.62 108 VAL A O 1
ATOM 886 N N . ILE A 1 109 ? 7.962 1.253 -16.155 1.00 95.06 109 ILE A N 1
ATOM 887 C CA . ILE A 1 109 ? 7.883 1.319 -14.688 1.00 95.06 109 ILE A CA 1
ATOM 888 C C . ILE A 1 109 ? 7.703 2.755 -14.214 1.00 95.06 109 ILE A C 1
ATOM 890 O O . ILE A 1 109 ? 6.762 3.047 -13.479 1.00 95.06 109 ILE A O 1
ATOM 894 N N . THR A 1 110 ? 8.542 3.680 -14.687 1.00 96.38 110 THR A N 1
ATOM 895 C CA . THR A 1 110 ? 8.423 5.103 -14.355 1.00 96.38 110 THR A CA 1
ATOM 896 C C . THR A 1 110 ? 7.047 5.647 -14.739 1.00 96.38 110 THR A C 1
ATOM 898 O O . THR A 1 110 ? 6.453 6.396 -13.965 1.00 96.38 110 THR A O 1
ATOM 901 N N . ASN A 1 111 ? 6.518 5.276 -15.908 1.00 96.31 111 ASN A N 1
ATOM 902 C CA . ASN A 1 111 ? 5.182 5.694 -16.327 1.00 96.31 111 ASN A CA 1
ATOM 903 C C . ASN A 1 111 ? 4.085 5.102 -15.425 1.00 96.31 111 ASN A C 1
ATOM 905 O O . ASN A 1 111 ? 3.194 5.816 -14.967 1.00 96.31 111 ASN A O 1
ATOM 909 N N . TYR A 1 112 ? 4.157 3.806 -15.126 1.00 96.38 112 TYR A N 1
ATOM 910 C CA . TYR A 1 112 ? 3.173 3.110 -14.299 1.00 96.38 112 TYR A CA 1
ATOM 911 C C . TYR A 1 112 ? 3.164 3.644 -12.869 1.00 96.38 112 TYR A C 1
ATOM 913 O O . TYR A 1 112 ? 2.089 3.948 -12.364 1.00 96.38 112 TYR A O 1
ATOM 921 N N . LEU A 1 113 ? 4.327 3.870 -12.257 1.00 96.12 113 LEU A N 1
ATOM 922 C CA . LEU A 1 113 ? 4.439 4.518 -10.948 1.00 96.12 113 LEU A CA 1
ATOM 923 C C . LEU A 1 113 ? 3.809 5.914 -10.946 1.00 96.12 113 LEU A C 1
ATOM 925 O O . LEU A 1 113 ? 2.979 6.204 -10.094 1.00 96.12 113 LEU A O 1
ATOM 929 N N . LYS A 1 114 ? 4.137 6.767 -11.925 1.00 95.31 114 LYS A N 1
ATOM 930 C CA . LYS A 1 114 ? 3.555 8.119 -12.015 1.00 95.31 114 LYS A CA 1
ATOM 931 C C . LYS A 1 114 ? 2.038 8.090 -12.170 1.00 95.31 114 LYS A C 1
ATOM 933 O O . LYS A 1 114 ? 1.339 8.831 -11.496 1.00 95.31 114 LYS A O 1
ATOM 938 N N . SER A 1 115 ? 1.544 7.225 -13.048 1.00 94.50 115 SER A N 1
ATOM 939 C CA . SER A 1 115 ? 0.120 7.134 -13.390 1.00 94.50 115 SER A CA 1
ATOM 940 C C . SER A 1 115 ? -0.747 6.395 -12.364 1.00 94.50 115 SER A C 1
ATOM 942 O O . SER A 1 115 ? -1.966 6.464 -12.452 1.00 94.50 115 SER A O 1
ATOM 944 N N . SER A 1 116 ? -0.139 5.658 -11.432 1.00 95.06 116 SER A N 1
ATOM 945 C CA . SER A 1 116 ? -0.830 4.997 -10.314 1.00 95.06 116 SER A CA 1
ATOM 946 C C . SER A 1 116 ? -0.838 5.842 -9.041 1.00 95.06 116 SER A C 1
ATOM 948 O O . SER A 1 116 ? -1.492 5.459 -8.072 1.00 95.06 116 SER A O 1
ATOM 950 N N . ARG A 1 117 ? -0.113 6.969 -9.024 1.00 95.25 117 ARG A N 1
ATOM 951 C CA . ARG A 1 117 ? -0.023 7.854 -7.862 1.00 95.25 117 ARG A CA 1
ATOM 952 C C . ARG A 1 117 ? -1.372 8.549 -7.633 1.00 95.25 117 ARG A C 1
ATOM 954 O O . ARG A 1 117 ? -1.844 9.208 -8.557 1.00 95.25 117 ARG A O 1
ATOM 961 N N . PRO A 1 118 ? -1.964 8.459 -6.429 1.00 91.94 118 PRO A N 1
ATOM 962 C CA . PRO A 1 118 ? -3.162 9.212 -6.076 1.00 91.94 118 PRO A CA 1
ATOM 963 C C . PRO A 1 118 ? -2.985 10.721 -6.273 1.00 91.94 118 PRO A C 1
ATOM 965 O O . PRO A 1 118 ? -1.946 11.289 -5.928 1.00 91.94 118 PRO A O 1
ATOM 968 N N . GLU A 1 119 ? -4.026 11.376 -6.777 1.00 90.25 119 GLU A N 1
ATOM 969 C CA . GLU A 1 119 ? -4.075 12.826 -6.992 1.00 90.25 119 GLU A CA 1
ATOM 970 C C . GLU A 1 119 ? -4.518 13.536 -5.704 1.00 90.25 119 GLU A C 1
ATOM 972 O O . GLU A 1 119 ? -5.666 13.943 -5.547 1.00 90.25 119 GLU A O 1
ATOM 977 N N . THR A 1 120 ? -3.609 13.627 -4.733 1.00 88.62 120 THR A N 1
ATOM 978 C CA . THR A 1 120 ? -3.842 14.332 -3.460 1.00 88.62 120 THR A CA 1
ATOM 979 C C . THR A 1 120 ? -2.662 15.242 -3.144 1.00 88.62 120 THR A C 1
ATOM 981 O O . THR A 1 120 ? -1.535 14.891 -3.492 1.00 88.62 120 THR A O 1
ATOM 984 N N . GLU A 1 121 ? -2.899 16.350 -2.434 1.00 87.56 121 GLU A N 1
ATOM 985 C CA . GLU A 1 121 ? -1.856 17.327 -2.067 1.00 87.56 121 GLU A CA 1
ATOM 986 C C . GLU A 1 121 ? -0.660 16.664 -1.367 1.00 87.56 121 GLU A C 1
ATOM 988 O O . GLU A 1 121 ? 0.492 16.897 -1.725 1.00 87.56 121 GLU A O 1
ATOM 993 N N . TRP A 1 122 ? -0.920 15.744 -0.431 1.00 89.38 122 TRP A N 1
ATOM 994 C CA . TRP A 1 122 ? 0.143 15.013 0.260 1.00 89.38 122 TRP A CA 1
ATOM 995 C C . TRP A 1 122 ? 0.983 14.143 -0.684 1.00 89.38 122 TRP A C 1
ATOM 997 O O . TRP A 1 122 ? 2.160 13.934 -0.429 1.00 89.38 122 TRP A O 1
ATOM 1007 N N . MET A 1 123 ? 0.436 13.651 -1.798 1.00 91.50 123 MET A N 1
ATOM 1008 C CA . MET A 1 123 ? 1.199 12.826 -2.744 1.00 91.50 123 MET A CA 1
ATOM 1009 C C . MET A 1 123 ? 2.086 13.643 -3.693 1.00 91.50 123 MET A C 1
ATOM 1011 O O . MET A 1 123 ? 2.967 13.079 -4.351 1.00 91.50 123 MET A O 1
ATOM 1015 N N . GLU A 1 124 ? 1.904 14.964 -3.759 1.00 91.00 124 GLU A N 1
ATOM 1016 C CA . GLU A 1 124 ? 2.713 15.843 -4.609 1.00 91.00 124 GLU A CA 1
ATOM 1017 C C . GLU A 1 124 ? 4.170 15.928 -4.148 1.00 91.00 124 GLU A C 1
ATOM 1019 O O . GLU A 1 124 ? 5.062 16.120 -4.976 1.00 91.00 124 GLU A O 1
ATOM 1024 N N . GLN A 1 125 ? 4.428 15.682 -2.860 1.00 92.19 125 GLN A N 1
ATOM 1025 C CA . GLN A 1 125 ? 5.779 15.652 -2.300 1.00 92.19 125 GLN A CA 1
ATOM 1026 C C . GLN A 1 125 ? 6.622 14.461 -2.784 1.00 92.19 125 GLN A C 1
ATOM 1028 O O . GLN A 1 125 ? 7.820 14.431 -2.528 1.00 92.19 125 GLN A O 1
ATOM 1033 N N . PHE A 1 126 ? 6.048 13.469 -3.475 1.00 94.81 126 PHE A N 1
ATOM 1034 C CA . PHE A 1 126 ? 6.801 12.322 -3.991 1.00 94.81 126 PHE A CA 1
ATOM 1035 C C . PHE A 1 126 ? 7.096 12.472 -5.476 1.00 94.81 126 PHE A C 1
ATOM 1037 O O . PHE A 1 126 ? 6.182 12.614 -6.283 1.00 94.81 126 PHE A O 1
ATOM 1044 N N . GLN A 1 127 ? 8.354 12.326 -5.880 1.00 94.62 127 GLN A N 1
ATOM 1045 C CA . GLN A 1 127 ? 8.739 12.245 -7.288 1.00 94.62 127 GLN A CA 1
ATOM 1046 C C . GLN A 1 127 ? 9.173 10.836 -7.675 1.00 94.62 127 GLN A C 1
ATOM 1048 O O . GLN A 1 127 ? 9.873 10.158 -6.928 1.00 94.62 127 GLN A O 1
ATOM 1053 N N . VAL A 1 128 ? 8.824 10.431 -8.897 1.00 96.06 128 VAL A N 1
ATOM 1054 C CA . VAL A 1 128 ? 9.380 9.230 -9.531 1.00 96.06 128 VAL A CA 1
ATOM 1055 C C . VAL A 1 128 ? 10.503 9.656 -10.467 1.00 96.06 128 VAL A C 1
ATOM 1057 O O . VAL A 1 128 ? 10.272 10.353 -11.464 1.00 96.06 128 VAL A O 1
ATOM 1060 N N . ASN A 1 129 ? 11.723 9.239 -10.150 1.00 94.00 129 ASN A N 1
ATOM 1061 C CA . ASN A 1 129 ? 12.911 9.572 -10.923 1.00 94.00 129 ASN A CA 1
ATOM 1062 C C . ASN A 1 129 ? 13.029 8.714 -12.207 1.00 94.00 129 ASN A C 1
ATOM 1064 O O . ASN A 1 129 ? 12.206 7.842 -12.506 1.00 94.00 129 ASN A O 1
ATOM 1068 N N . ARG A 1 130 ? 14.084 8.965 -12.992 1.00 90.44 130 ARG A N 1
ATOM 1069 C CA . ARG A 1 130 ? 14.337 8.258 -14.261 1.00 90.44 130 ARG A CA 1
ATOM 1070 C C . ARG A 1 130 ? 14.759 6.795 -14.089 1.00 90.44 130 ARG A C 1
ATOM 1072 O O . ARG A 1 130 ? 14.705 6.066 -15.069 1.00 90.44 130 ARG A O 1
ATOM 1079 N N . SER A 1 131 ? 15.178 6.369 -12.893 1.00 92.81 131 SER A N 1
ATOM 1080 C CA . SER A 1 131 ? 15.507 4.968 -12.595 1.00 92.81 131 SER A CA 1
ATOM 1081 C C . SER A 1 131 ? 14.296 4.161 -12.114 1.00 92.81 131 SER A C 1
ATOM 1083 O O . SER A 1 131 ? 14.447 2.977 -11.813 1.00 92.81 131 SER A O 1
ATOM 1085 N N . GLY A 1 132 ? 13.108 4.776 -12.062 1.00 92.81 132 GLY A N 1
ATOM 1086 C CA . GLY A 1 132 ? 11.885 4.133 -11.585 1.00 92.81 132 GLY A CA 1
ATOM 1087 C C . GLY A 1 132 ? 11.795 4.070 -10.062 1.00 92.81 132 GLY A C 1
ATOM 1088 O O . GLY A 1 132 ? 11.112 3.202 -9.540 1.00 92.81 132 GLY A O 1
ATOM 1089 N N . GLN A 1 133 ? 12.484 4.952 -9.343 1.00 95.75 133 GLN A N 1
ATOM 1090 C CA . GLN A 1 133 ? 12.433 5.015 -7.883 1.00 95.75 133 GLN A CA 1
ATOM 1091 C C . GLN A 1 133 ? 11.659 6.245 -7.413 1.00 95.75 133 GLN A C 1
ATOM 1093 O O . GLN A 1 133 ? 11.708 7.311 -8.033 1.00 95.75 133 GLN A O 1
ATOM 1098 N N . ILE A 1 134 ? 10.960 6.076 -6.300 1.00 96.06 134 ILE A N 1
ATOM 1099 C CA . ILE A 1 134 ? 10.229 7.096 -5.565 1.00 96.06 134 ILE A CA 1
ATOM 1100 C C . ILE A 1 134 ? 11.199 7.788 -4.606 1.00 96.06 134 ILE A C 1
ATOM 1102 O O . ILE A 1 134 ? 11.972 7.131 -3.906 1.00 96.06 134 ILE A O 1
ATOM 1106 N N . ALA A 1 135 ? 11.150 9.114 -4.571 1.00 93.88 135 ALA A N 1
ATOM 1107 C CA . ALA A 1 135 ? 11.904 9.944 -3.643 1.00 93.88 135 ALA A CA 1
ATOM 1108 C C . ALA A 1 135 ? 11.030 11.086 -3.117 1.00 93.88 135 ALA A C 1
ATOM 1110 O O . ALA A 1 135 ? 10.162 11.587 -3.833 1.00 93.88 135 ALA A O 1
ATOM 1111 N N . LEU A 1 136 ? 11.294 11.512 -1.884 1.00 92.88 136 LEU A N 1
ATOM 1112 C CA . LEU A 1 136 ? 10.690 12.704 -1.295 1.00 92.88 136 LEU A CA 1
ATOM 1113 C C . LEU A 1 136 ? 11.321 13.970 -1.904 1.00 92.88 136 LEU A C 1
ATOM 1115 O O . LEU A 1 136 ? 12.539 14.043 -2.079 1.00 92.88 136 LEU A O 1
ATOM 1119 N N . ILE A 1 137 ? 10.494 14.954 -2.242 1.00 89.31 137 ILE A N 1
ATOM 1120 C CA . ILE A 1 137 ? 10.896 16.286 -2.694 1.00 89.31 137 ILE A CA 1
ATOM 1121 C C . ILE A 1 137 ? 10.994 17.187 -1.460 1.00 89.31 137 ILE A C 1
ATOM 1123 O O . ILE A 1 137 ? 10.036 17.300 -0.702 1.00 89.31 137 ILE A O 1
ATOM 1127 N N . GLY A 1 138 ? 12.127 17.867 -1.278 1.00 81.06 138 GLY A N 1
ATOM 1128 C CA . GLY A 1 138 ? 12.319 18.811 -0.174 1.00 81.06 138 GLY A CA 1
ATOM 1129 C C . GLY A 1 138 ? 13.080 18.208 1.006 1.00 81.06 138 GLY A C 1
ATOM 1130 O O . GLY A 1 138 ? 14.128 17.589 0.816 1.00 81.06 138 GLY A O 1
ATOM 1131 N N . GLU A 1 139 ? 12.608 18.452 2.229 1.00 79.69 139 GLU A N 1
ATOM 1132 C CA . GLU A 1 139 ? 13.354 18.106 3.440 1.00 79.69 139 GLU A CA 1
ATOM 1133 C C . GLU A 1 139 ? 13.358 16.601 3.738 1.00 79.69 139 GLU A C 1
ATOM 1135 O O . GLU A 1 139 ? 12.331 15.983 4.008 1.00 79.69 139 GLU A O 1
ATOM 1140 N N . LEU A 1 140 ? 14.558 16.018 3.795 1.00 80.69 140 LEU A N 1
ATOM 1141 C CA . LEU A 1 140 ? 14.763 14.607 4.145 1.00 80.69 140 LEU A CA 1
ATOM 1142 C C . LEU A 1 140 ? 14.412 14.285 5.609 1.00 80.69 140 LEU A C 1
ATOM 1144 O O . LEU A 1 140 ? 14.277 13.115 5.954 1.00 80.69 140 LEU A O 1
ATOM 1148 N N . SER A 1 141 ? 14.234 15.304 6.458 1.00 77.94 141 SER A N 1
ATOM 1149 C CA . SER A 1 141 ? 13.751 15.170 7.840 1.00 77.94 141 SER A CA 1
ATOM 1150 C C . SER A 1 141 ? 12.381 14.479 7.906 1.00 77.94 141 SER A C 1
ATOM 1152 O O . SER A 1 141 ? 12.099 13.774 8.874 1.00 77.94 141 SER A O 1
ATOM 1154 N N . GLY A 1 142 ? 11.559 14.612 6.858 1.00 80.44 142 GLY A N 1
ATOM 1155 C CA . GLY A 1 142 ? 10.272 13.927 6.723 1.00 80.44 142 GLY A CA 1
ATOM 1156 C C . GLY A 1 142 ? 10.372 12.402 6.629 1.00 80.44 142 GLY A C 1
ATOM 1157 O O . GLY A 1 142 ? 9.426 11.710 6.987 1.00 80.44 142 GLY A O 1
ATOM 1158 N N . LEU A 1 143 ? 11.518 11.849 6.212 1.00 85.12 143 LEU A N 1
ATOM 1159 C CA . LEU A 1 143 ? 11.686 10.400 6.048 1.00 85.12 143 LEU A CA 1
ATOM 1160 C C . LEU A 1 143 ? 11.641 9.637 7.378 1.00 85.12 143 LEU A C 1
ATOM 1162 O O . LEU A 1 143 ? 11.165 8.504 7.422 1.00 85.12 143 LEU A O 1
ATOM 1166 N N . GLU A 1 144 ? 12.121 10.250 8.459 1.00 89.56 144 GLU A N 1
ATOM 1167 C CA . GLU A 1 144 ? 12.169 9.621 9.785 1.00 89.56 144 GLU A CA 1
ATOM 1168 C C . GLU A 1 144 ? 10.861 9.781 10.575 1.00 89.56 144 GLU A C 1
ATOM 1170 O O . GLU A 1 144 ? 10.729 9.207 11.659 1.00 89.56 144 GLU A O 1
ATOM 1175 N N . GLN A 1 145 ? 9.896 10.537 10.041 1.00 87.44 145 GLN A N 1
ATOM 1176 C CA . GLN A 1 145 ? 8.591 10.728 10.663 1.00 87.44 145 GLN A CA 1
ATOM 1177 C C . GLN A 1 145 ? 7.704 9.501 10.441 1.00 87.44 145 GLN A C 1
ATOM 1179 O O . GLN A 1 145 ? 7.679 8.905 9.360 1.00 87.44 145 GLN A O 1
ATOM 1184 N N . THR A 1 146 ? 6.965 9.136 11.484 1.00 88.75 146 THR A N 1
ATOM 1185 C CA . THR A 1 146 ? 5.884 8.158 11.391 1.00 88.75 146 THR A CA 1
ATOM 1186 C C . THR A 1 146 ? 4.731 8.768 10.610 1.00 88.75 146 THR A C 1
ATOM 1188 O O . THR A 1 146 ? 4.268 9.857 10.953 1.00 88.75 146 THR A O 1
ATOM 1191 N N . VAL A 1 147 ? 4.270 8.071 9.572 1.00 87.06 147 VAL A N 1
ATOM 1192 C CA . VAL A 1 147 ? 3.103 8.515 8.805 1.00 87.06 147 VAL A CA 1
ATOM 1193 C C . VAL A 1 147 ? 1.830 8.342 9.630 1.00 87.06 147 VAL A C 1
ATOM 1195 O O . VAL A 1 147 ? 1.732 7.447 10.464 1.00 87.06 147 VAL A O 1
ATOM 1198 N N . SER A 1 148 ? 0.832 9.182 9.401 1.00 83.50 148 SER A N 1
ATOM 1199 C CA . SER A 1 148 ? -0.525 8.979 9.901 1.00 83.50 148 SER A CA 1
ATOM 1200 C C . SER A 1 148 ? -1.203 7.799 9.193 1.00 83.50 148 SER A C 1
ATOM 1202 O O . SER A 1 148 ? -0.808 7.390 8.100 1.00 83.50 148 SER A O 1
ATOM 1204 N N . ALA A 1 149 ? -2.276 7.266 9.783 1.00 77.81 149 ALA A N 1
ATOM 1205 C CA . ALA A 1 149 ? -3.037 6.171 9.177 1.00 77.81 149 ALA A CA 1
ATOM 1206 C C . ALA A 1 149 ? -3.585 6.532 7.783 1.00 77.81 149 ALA A C 1
ATOM 1208 O O . ALA A 1 149 ? -3.579 5.703 6.879 1.00 77.81 149 ALA A O 1
ATOM 1209 N N . GLN A 1 150 ? -4.006 7.786 7.581 1.00 77.00 150 GLN A N 1
ATOM 1210 C CA . GLN A 1 150 ? -4.492 8.251 6.281 1.00 77.00 150 GLN A CA 1
ATOM 1211 C C . GLN A 1 150 ? -3.377 8.272 5.228 1.00 77.00 150 GLN A C 1
ATOM 1213 O O . GLN A 1 150 ? -3.594 7.870 4.088 1.00 77.00 150 GLN A O 1
ATOM 1218 N N . GLU A 1 151 ? -2.188 8.737 5.600 1.00 87.19 151 GLU A N 1
ATOM 1219 C CA . GLU A 1 151 ? -1.017 8.780 4.720 1.00 87.19 151 GLU A CA 1
ATOM 1220 C C . GLU A 1 151 ? -0.524 7.369 4.374 1.00 87.19 151 GLU A C 1
ATOM 1222 O O . GLU A 1 151 ? -0.205 7.087 3.217 1.00 87.19 151 GLU A O 1
ATOM 1227 N N . HIS A 1 152 ? -0.533 6.457 5.351 1.00 88.94 152 HIS A N 1
ATOM 1228 C CA . HIS A 1 152 ? -0.219 5.046 5.126 1.00 88.94 152 HIS A CA 1
ATOM 1229 C C . HIS A 1 152 ? -1.194 4.404 4.132 1.00 88.94 152 HIS A C 1
ATOM 1231 O O . HIS A 1 152 ? -0.758 3.761 3.177 1.00 88.94 152 HIS A O 1
ATOM 1237 N N . GLU A 1 153 ? -2.497 4.644 4.285 1.00 84.06 153 GLU A N 1
ATOM 1238 C CA . GLU A 1 153 ? -3.517 4.132 3.363 1.00 84.06 153 GLU A CA 1
ATOM 1239 C C . GLU A 1 153 ? -3.399 4.726 1.952 1.00 84.06 153 GLU A C 1
ATOM 1241 O O . GLU A 1 153 ? -3.506 3.993 0.968 1.00 84.06 153 GLU A O 1
ATOM 1246 N N . LEU A 1 154 ? -3.091 6.022 1.812 1.00 86.44 154 LEU A N 1
ATOM 1247 C CA . LEU A 1 154 ? -2.797 6.619 0.499 1.00 86.44 154 LEU A CA 1
ATOM 1248 C C . LEU A 1 154 ? -1.613 5.923 -0.184 1.00 86.44 154 LEU A C 1
ATOM 1250 O O . LEU A 1 154 ? -1.630 5.692 -1.397 1.00 86.44 154 LEU A O 1
ATOM 1254 N N . PHE A 1 155 ? -0.594 5.561 0.592 1.00 91.31 155 PHE A N 1
ATOM 1255 C CA . PHE A 1 155 ? 0.579 4.868 0.081 1.00 91.31 155 PHE A CA 1
ATOM 1256 C C . PHE A 1 155 ? 0.266 3.416 -0.321 1.00 91.31 155 PHE A C 1
ATOM 1258 O O . PHE A 1 155 ? 0.632 2.999 -1.422 1.00 91.31 155 PHE A O 1
ATOM 1265 N N . ARG A 1 156 ? -0.480 2.663 0.502 1.00 90.94 156 ARG A N 1
ATOM 1266 C CA . ARG A 1 156 ? -0.966 1.309 0.154 1.00 90.94 156 ARG A CA 1
ATOM 1267 C C . ARG A 1 156 ? -1.863 1.340 -1.082 1.00 90.94 156 ARG A C 1
ATOM 1269 O O . ARG A 1 156 ? -1.734 0.484 -1.956 1.00 90.94 156 ARG A O 1
ATOM 1276 N N . HIS A 1 157 ? -2.705 2.365 -1.220 1.00 89.88 157 HIS A N 1
ATOM 1277 C CA . HIS A 1 157 ? -3.513 2.562 -2.420 1.00 89.88 157 HIS A CA 1
ATOM 1278 C C . HIS A 1 157 ? -2.642 2.750 -3.668 1.00 89.88 157 HIS A C 1
ATOM 1280 O O . HIS A 1 157 ? -2.907 2.136 -4.703 1.00 89.88 157 HIS A O 1
ATOM 1286 N N . TRP A 1 158 ? -1.575 3.552 -3.577 1.00 94.81 158 TRP A N 1
ATOM 1287 C CA . TRP A 1 158 ? -0.627 3.720 -4.680 1.00 94.81 158 TRP A CA 1
ATOM 1288 C C . TRP A 1 158 ? -0.000 2.379 -5.090 1.00 94.81 158 TRP A C 1
ATOM 1290 O O . TRP A 1 158 ? -0.008 2.024 -6.273 1.00 94.81 158 TRP A O 1
ATOM 1300 N N . VAL A 1 159 ? 0.472 1.592 -4.119 1.00 94.88 159 VAL A N 1
ATOM 1301 C CA . VAL A 1 159 ? 1.037 0.255 -4.366 1.00 94.88 159 VAL A CA 1
ATOM 1302 C C . VAL A 1 159 ? 0.016 -0.665 -5.036 1.00 94.88 159 VAL A C 1
ATOM 1304 O O . VAL A 1 159 ? 0.329 -1.298 -6.047 1.00 94.88 159 VAL A O 1
ATOM 1307 N N . ALA A 1 160 ? -1.215 -0.716 -4.526 1.00 92.56 160 ALA A N 1
ATOM 1308 C CA . ALA A 1 160 ? -2.270 -1.565 -5.069 1.00 92.56 160 ALA A CA 1
ATOM 1309 C C . ALA A 1 160 ? -2.596 -1.213 -6.532 1.00 92.56 160 ALA A C 1
ATOM 1311 O O . ALA A 1 160 ? -2.671 -2.104 -7.384 1.00 92.56 160 ALA A O 1
ATOM 1312 N N . GLN A 1 161 ? -2.718 0.079 -6.861 1.00 92.62 161 GLN A N 1
ATOM 1313 C CA . GLN A 1 161 ? -2.939 0.526 -8.242 1.00 92.62 161 GLN A CA 1
ATOM 1314 C C . GLN A 1 161 ? -1.751 0.189 -9.150 1.00 92.62 161 GLN A C 1
ATOM 1316 O O . GLN A 1 161 ? -1.941 -0.236 -10.294 1.00 92.62 161 GLN A O 1
ATOM 1321 N N . TYR A 1 162 ? -0.523 0.330 -8.646 1.00 95.50 162 TYR A N 1
ATOM 1322 C CA . TYR A 1 162 ? 0.683 -0.033 -9.382 1.00 95.50 162 TYR A CA 1
ATOM 1323 C C . TYR A 1 162 ? 0.735 -1.535 -9.704 1.00 95.50 162 TYR A C 1
ATOM 1325 O O . TYR A 1 162 ? 0.915 -1.908 -10.867 1.00 95.50 162 TYR A O 1
ATOM 1333 N N . ILE A 1 163 ? 0.507 -2.404 -8.711 1.00 94.31 163 ILE A N 1
ATOM 1334 C CA . ILE A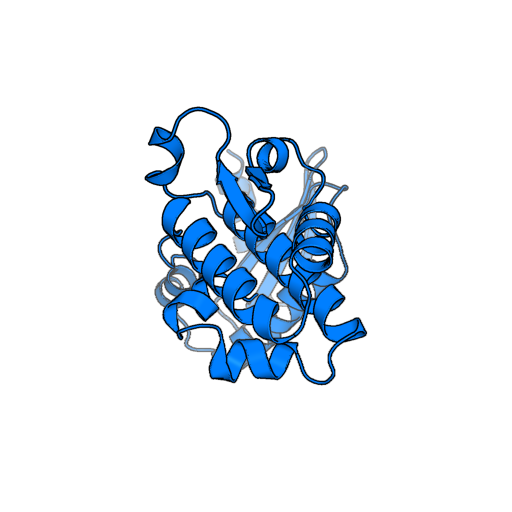 1 163 ? 0.473 -3.866 -8.891 1.00 94.31 163 ILE A CA 1
ATOM 1335 C C . ILE A 1 163 ? -0.646 -4.261 -9.855 1.00 94.31 163 ILE A C 1
ATOM 1337 O O . ILE A 1 163 ? -0.418 -5.064 -10.765 1.00 94.31 163 ILE A O 1
ATOM 1341 N N . ARG A 1 164 ? -1.840 -3.672 -9.711 1.00 93.00 164 ARG A N 1
ATOM 1342 C CA . ARG A 1 164 ? -2.977 -3.923 -10.605 1.00 93.00 164 ARG A CA 1
ATOM 1343 C C . ARG A 1 164 ? -2.628 -3.596 -12.054 1.00 93.00 164 ARG A C 1
ATOM 1345 O O . ARG A 1 164 ? -2.910 -4.395 -12.942 1.00 93.00 164 ARG A O 1
ATOM 1352 N N . ARG A 1 165 ? -1.978 -2.455 -12.296 1.00 93.69 165 ARG A N 1
ATOM 1353 C CA . ARG A 1 165 ? -1.551 -2.039 -13.637 1.00 93.69 165 ARG A CA 1
ATOM 1354 C C . ARG A 1 165 ? -0.478 -2.962 -14.216 1.00 93.69 165 ARG A C 1
ATOM 1356 O O . ARG A 1 165 ? -0.561 -3.330 -15.383 1.00 93.69 165 ARG A O 1
ATOM 1363 N N . CYS A 1 166 ? 0.490 -3.393 -13.409 1.00 93.38 166 CYS A N 1
ATOM 1364 C CA . CYS A 1 166 ? 1.493 -4.374 -13.837 1.00 93.38 166 CYS A CA 1
ATOM 1365 C C . CYS A 1 166 ? 0.855 -5.733 -14.177 1.00 93.38 166 CYS A C 1
ATOM 1367 O O . CYS A 1 166 ? 1.203 -6.348 -15.185 1.00 93.38 166 CYS A O 1
ATOM 1369 N N . SER A 1 167 ? -0.148 -6.151 -13.403 1.00 93.69 167 SER A N 1
ATOM 1370 C CA . SER A 1 167 ? -0.876 -7.415 -13.596 1.00 93.69 167 SER A CA 1
ATOM 1371 C C . SER A 1 167 ? -1.695 -7.470 -14.889 1.00 93.69 167 SER A C 1
ATOM 1373 O O . SER A 1 167 ? -2.049 -8.551 -15.347 1.00 93.69 167 SER A O 1
ATOM 1375 N N . GLN A 1 168 ? -1.985 -6.324 -15.515 1.00 92.88 168 GLN A N 1
ATOM 1376 C CA . GLN A 1 168 ? -2.631 -6.289 -16.832 1.00 92.88 168 GLN A CA 1
ATOM 1377 C C . GLN A 1 168 ? -1.700 -6.759 -17.957 1.00 92.88 168 GLN A C 1
ATOM 1379 O O . GLN A 1 168 ? -2.177 -7.233 -18.984 1.00 92.88 168 GLN A O 1
ATOM 1384 N N . ALA A 1 169 ? -0.386 -6.607 -17.782 1.00 91.06 169 ALA A N 1
ATOM 1385 C CA . ALA A 1 169 ? 0.610 -6.935 -18.799 1.00 91.06 169 ALA A CA 1
ATOM 1386 C C . ALA A 1 169 ? 1.412 -8.201 -18.466 1.00 91.06 169 ALA A C 1
ATOM 1388 O O . ALA A 1 169 ? 1.851 -8.901 -19.376 1.00 91.06 169 ALA A O 1
ATOM 1389 N N . VAL A 1 170 ? 1.585 -8.516 -17.180 1.00 90.69 170 VAL A N 1
ATOM 1390 C CA . VAL A 1 170 ? 2.266 -9.729 -16.716 1.00 90.69 170 VAL A CA 1
ATOM 1391 C C . VAL A 1 170 ? 1.262 -10.600 -15.978 1.00 90.69 170 VAL A C 1
ATOM 1393 O O . VAL A 1 170 ? 0.692 -10.203 -14.963 1.00 90.69 170 VAL A O 1
ATOM 1396 N N . ARG A 1 171 ? 1.046 -11.806 -16.504 1.00 90.69 171 ARG A N 1
ATOM 1397 C CA . ARG A 1 171 ? 0.157 -12.795 -15.896 1.00 90.69 171 ARG A CA 1
ATOM 1398 C C . ARG A 1 171 ? 0.671 -13.184 -14.509 1.00 90.69 171 ARG A C 1
ATOM 1400 O O . ARG A 1 171 ? 1.870 -13.365 -14.330 1.00 90.69 171 ARG A O 1
ATOM 1407 N N . ASP A 1 172 ? -0.247 -13.309 -13.553 1.00 90.81 172 ASP A N 1
ATOM 1408 C CA . ASP A 1 172 ? 0.029 -13.712 -12.167 1.00 90.81 172 ASP A CA 1
ATOM 1409 C C . ASP A 1 172 ? 1.051 -12.809 -11.443 1.00 90.81 172 ASP A C 1
ATOM 1411 O O . ASP A 1 172 ? 1.636 -13.194 -10.433 1.00 90.81 172 ASP A O 1
ATOM 1415 N N . TYR A 1 173 ? 1.240 -11.569 -11.915 1.00 91.62 173 TYR A N 1
ATOM 1416 C CA . TYR A 1 173 ? 2.210 -10.634 -11.342 1.00 91.62 173 TYR A CA 1
ATOM 1417 C C . TYR A 1 173 ? 1.990 -10.375 -9.847 1.00 91.62 173 TYR A C 1
ATOM 1419 O O . TYR A 1 173 ? 2.947 -10.390 -9.080 1.00 91.62 173 TYR A O 1
ATOM 1427 N N . ALA A 1 174 ? 0.739 -10.184 -9.416 1.00 89.44 174 ALA A N 1
ATOM 1428 C CA . ALA A 1 174 ? 0.411 -10.005 -8.000 1.00 89.44 174 ALA A CA 1
ATOM 1429 C C . ALA A 1 174 ? 0.900 -11.184 -7.134 1.00 89.44 174 ALA A C 1
ATOM 1431 O O . ALA A 1 174 ? 1.499 -10.972 -6.082 1.00 89.44 174 ALA A O 1
ATOM 1432 N N . VAL A 1 175 ? 0.748 -12.417 -7.630 1.00 89.62 175 VAL A N 1
ATOM 1433 C CA . VAL A 1 175 ? 1.218 -13.632 -6.947 1.00 89.62 175 VAL A CA 1
ATOM 1434 C C . VAL A 1 175 ? 2.746 -13.647 -6.857 1.00 89.62 175 VAL A C 1
ATOM 1436 O O . VAL A 1 175 ? 3.302 -13.953 -5.805 1.00 89.62 175 VAL A O 1
ATOM 1439 N N . LEU A 1 176 ? 3.441 -13.260 -7.931 1.00 91.12 176 LEU A N 1
ATOM 1440 C CA . LEU A 1 176 ? 4.906 -13.165 -7.944 1.00 91.12 176 LEU A CA 1
ATOM 1441 C C . LEU A 1 176 ? 5.428 -12.110 -6.959 1.00 91.12 176 LEU A C 1
ATOM 1443 O O . LEU A 1 176 ? 6.456 -12.320 -6.313 1.00 91.12 176 LEU A O 1
ATOM 1447 N N . VAL A 1 177 ? 4.714 -10.992 -6.813 1.00 89.38 177 VAL A N 1
ATOM 1448 C CA . VAL A 1 177 ? 5.058 -9.951 -5.838 1.00 89.38 177 VAL A CA 1
ATOM 1449 C C . VAL A 1 177 ? 4.975 -10.494 -4.412 1.00 89.38 177 VAL A C 1
ATOM 1451 O O . VAL A 1 177 ? 5.928 -10.353 -3.645 1.00 89.38 177 VAL A O 1
ATOM 1454 N N . GLU A 1 178 ? 3.877 -11.166 -4.074 1.00 87.00 178 GLU A N 1
ATOM 1455 C CA . GLU A 1 178 ? 3.669 -11.751 -2.746 1.00 87.00 178 GLU A CA 1
ATOM 1456 C C . GLU A 1 178 ? 4.644 -12.890 -2.426 1.00 87.00 178 GLU A C 1
ATOM 1458 O O . GLU A 1 178 ? 5.020 -13.079 -1.270 1.00 87.00 178 GLU A O 1
ATOM 1463 N N . GLN A 1 179 ? 5.068 -13.661 -3.426 1.00 87.88 179 GLN A N 1
ATOM 1464 C CA . GLN A 1 179 ? 5.934 -14.820 -3.205 1.00 87.88 179 GLN A CA 1
ATOM 1465 C C . GLN A 1 179 ? 7.424 -14.486 -3.237 1.00 87.88 179 GLN A C 1
ATOM 1467 O O . GLN A 1 179 ? 8.213 -15.191 -2.609 1.00 87.88 179 GLN A O 1
ATOM 1472 N N . SER A 1 180 ? 7.835 -13.468 -3.997 1.00 85.88 180 SER A N 1
ATOM 1473 C CA . SER A 1 180 ? 9.252 -13.277 -4.336 1.00 85.88 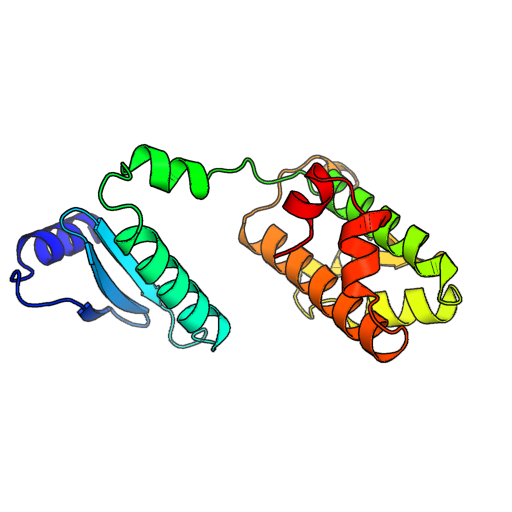180 SER A CA 1
ATOM 1474 C C . SER A 1 180 ? 9.760 -11.845 -4.219 1.00 85.88 180 SER A C 1
ATOM 1476 O O . SER A 1 180 ? 10.968 -11.664 -4.086 1.00 85.88 180 SER A O 1
ATOM 1478 N N . ALA A 1 181 ? 8.891 -10.832 -4.276 1.00 81.81 181 ALA A N 1
ATOM 1479 C CA . ALA A 1 181 ? 9.340 -9.438 -4.282 1.00 81.81 181 ALA A CA 1
ATOM 1480 C C . ALA A 1 181 ? 9.451 -8.826 -2.883 1.00 81.81 181 ALA A C 1
ATOM 1482 O O . ALA A 1 181 ? 10.288 -7.953 -2.669 1.00 81.81 181 ALA A O 1
ATOM 1483 N N . LEU A 1 182 ? 8.588 -9.244 -1.953 1.00 87.25 182 LEU A N 1
ATOM 1484 C CA . LEU A 1 182 ? 8.430 -8.612 -0.644 1.00 87.25 182 LEU A CA 1
ATOM 1485 C C . LEU A 1 182 ? 8.687 -9.604 0.491 1.00 87.25 182 LEU A C 1
ATOM 1487 O O . LEU A 1 182 ? 8.193 -10.732 0.476 1.00 87.25 182 LEU A O 1
ATOM 1491 N N . THR A 1 183 ? 9.409 -9.156 1.517 1.00 87.81 183 THR A N 1
ATOM 1492 C CA . THR A 1 183 ? 9.482 -9.854 2.812 1.00 87.81 183 THR A CA 1
ATOM 1493 C C . THR A 1 183 ? 8.155 -9.738 3.562 1.00 87.81 183 THR A C 1
ATOM 1495 O O . THR A 1 183 ? 7.358 -8.846 3.277 1.00 87.81 183 THR A O 1
ATOM 1498 N N . ASP A 1 184 ? 7.912 -10.591 4.558 1.00 83.25 184 ASP A N 1
ATOM 1499 C CA . ASP A 1 184 ? 6.653 -10.554 5.321 1.00 83.25 184 ASP A CA 1
ATOM 1500 C C . ASP A 1 184 ? 6.422 -9.204 6.017 1.00 83.25 184 ASP A C 1
ATOM 1502 O O . ASP A 1 184 ? 5.306 -8.685 6.009 1.00 83.25 184 ASP A O 1
ATOM 1506 N N . THR A 1 185 ? 7.491 -8.567 6.505 1.00 83.31 185 THR A N 1
ATOM 1507 C CA . THR A 1 185 ? 7.431 -7.198 7.036 1.00 83.31 185 THR A CA 1
ATOM 1508 C C . THR A 1 185 ? 6.968 -6.210 5.969 1.00 83.31 185 THR A C 1
ATOM 1510 O O . THR A 1 185 ? 6.088 -5.397 6.216 1.00 83.31 185 THR A O 1
ATOM 1513 N N . GLN A 1 186 ? 7.507 -6.284 4.753 1.00 87.12 186 GLN A N 1
ATOM 1514 C CA . GLN A 1 186 ? 7.142 -5.356 3.680 1.00 87.12 186 GLN A CA 1
ATOM 1515 C C . GLN A 1 186 ? 5.745 -5.603 3.126 1.00 87.12 186 GLN A C 1
ATOM 1517 O O . GLN A 1 186 ? 5.084 -4.653 2.713 1.00 87.12 186 GLN A O 1
ATOM 1522 N N . LYS A 1 187 ? 5.270 -6.851 3.145 1.00 85.81 187 LYS A N 1
ATOM 1523 C CA . LYS A 1 187 ? 3.873 -7.158 2.822 1.00 85.81 187 LYS A CA 1
ATOM 1524 C C . LYS A 1 187 ? 2.940 -6.452 3.796 1.00 85.81 187 LYS A C 1
ATOM 1526 O O . LYS A 1 187 ? 2.042 -5.757 3.343 1.00 85.81 187 LYS A O 1
ATOM 1531 N N . ALA A 1 188 ? 3.213 -6.545 5.099 1.00 83.38 188 ALA A N 1
ATOM 1532 C CA . ALA A 1 188 ? 2.435 -5.844 6.121 1.00 83.38 188 ALA A CA 1
ATOM 1533 C C . ALA A 1 188 ? 2.480 -4.311 5.960 1.00 83.38 188 ALA A C 1
ATOM 1535 O O . ALA A 1 188 ? 1.520 -3.625 6.299 1.00 83.38 188 ALA A O 1
ATOM 1536 N N . LEU A 1 189 ? 3.577 -3.771 5.419 1.00 84.44 189 LEU A N 1
ATOM 1537 C CA . LEU A 1 189 ? 3.717 -2.341 5.144 1.00 84.44 189 LEU A CA 1
ATOM 1538 C C . LEU A 1 189 ? 2.956 -1.879 3.894 1.00 84.44 189 LEU A C 1
ATOM 1540 O O . LEU A 1 189 ? 2.390 -0.787 3.903 1.00 84.44 189 LEU A O 1
ATOM 1544 N N . LEU A 1 190 ? 2.983 -2.655 2.809 1.00 85.06 190 LEU A N 1
ATOM 1545 C CA . LEU A 1 190 ? 2.595 -2.175 1.479 1.00 85.06 190 LEU A CA 1
ATOM 1546 C C . LEU A 1 190 ? 1.289 -2.753 0.939 1.00 85.06 190 LEU A C 1
ATOM 1548 O O . LEU A 1 190 ? 0.612 -2.081 0.162 1.00 85.06 190 LEU A O 1
ATOM 1552 N N . LEU A 1 191 ? 0.964 -3.999 1.278 1.00 83.56 191 LEU A N 1
ATOM 1553 C CA . LEU A 1 191 ? -0.203 -4.687 0.727 1.00 83.56 191 LEU A CA 1
ATOM 1554 C C . LEU A 1 191 ? -1.409 -4.447 1.634 1.00 83.56 191 LEU A C 1
ATOM 1556 O O . LEU A 1 191 ? -1.187 -4.489 2.839 1.00 83.56 191 LEU A O 1
ATOM 1560 N N . PRO A 1 192 ? -2.616 -4.163 1.096 1.00 63.25 192 PRO A N 1
ATOM 1561 C CA . PRO A 1 192 ? -3.867 -3.968 1.844 1.00 63.25 192 PRO A CA 1
ATOM 1562 C C . PRO A 1 192 ? -4.308 -5.194 2.657 1.00 63.25 192 PRO A C 1
ATOM 1564 O O . PRO A 1 192 ? -4.092 -6.330 2.185 1.00 63.25 192 PRO A O 1
#

Secondary structure (DSSP, 8-state):
-HHHHHHHHHHH--TT-SEEEEEETTEEEEEEE-STT-EEEEEEETT---HHHHHHHHHHHHHHHH-TT--HHHHHHHH-PPPPBHHHHHHHHHHHHHHHTTTS-HHHHHHHHHHHS--SGGGGGEEE-TTS-EEESS-GGGGGSBPPHHHHHHHHHHHHHHHHHHHTTSTTHHHHIIIII--HHHHHHH--

Sequence (192 aa):
MLTQGILQVVETIPSEYETLEFRFSKNQIVLHRFAKNFIVLIIKDDSRIDETFVDALQRLRAWTEQNPTITIEQFQALATAPLPKLKDLIEAFNQLSEFTKNYFGVAVITNYLKSSRPETEWMEQFQVNRSGQIALIGELSGLEQTVSAQEHELFRHWVAQYIRRCSQAVRDYAVLVEQSALTDTQKALLLP

Radius of gyration: 20.47 Å; chains: 1; bounding box: 49×35×46 Å

pLDDT: mean 79.22, std 14.18, range [46.69, 96.38]